Protein AF-A0AA41BKG9-F1 (afdb_monomer_lite)

Radius of gyration: 24.39 Å; chains: 1; bounding box: 61×60×62 Å

Secondary structure (DSSP, 8-state):
--SS--PPP---HHHH-EEEEEEE--HHHHHHHHHHHHHHHHHHHHHHHT--EEEEEEETTTEEEEEESSHHHHHHHHHHHTTT-TTEEEEEETTTEEEEEE-HHHHHHHHHHHHHHHHHHHHHHHHHTT-SS-EEEEETTTEEEEEEET-S-HHHHHHHHH-----EEEEE-TTS-HHHHHTT---TTEEEEE-TTS-EEEEEEEEEEEGGG-SEEEEEE-TTS-EEEEEE-

Foldseek 3Di:
DPPDPDDPDPDDCVRQPWDKDKDFFPLVVLLVVVLVVVVVVLVVQCVVVVQDWDDWDQDPQSKIKTAHPAQVSLVVSCVRVCVVCVQWDWDDDPGRMIMIHGDPVNSLVSQVVRLVLLLVQLVVLLVVQVQPDWDWADDPRGMIMIIGGPRPDVPVSCCSSVDDDKFFDFDWDPVDDQVCQVVQNDPPQWGWDADPVRGTTITGPDTPDIPSPWPDKDWDADPVRHIDIDTHD

pLDDT: mean 85.39, std 9.45, range [48.41, 95.12]

Structure (mmCIF, N/CA/C/O backbone):
data_AF-A0AA41BKG9-F1
#
_entry.id   AF-A0AA41BKG9-F1
#
loop_
_atom_site.group_PDB
_atom_site.id
_atom_site.type_symbol
_atom_site.label_atom_id
_atom_site.label_alt_id
_atom_site.label_comp_id
_atom_site.label_asym_id
_atom_site.label_entity_id
_atom_site.label_seq_id
_atom_site.pdbx_PDB_ins_code
_atom_site.Cartn_x
_atom_site.Cartn_y
_atom_site.Cartn_z
_atom_site.occupancy
_atom_site.B_iso_or_equiv
_atom_site.auth_seq_id
_atom_site.auth_comp_id
_atom_site.auth_asym_id
_atom_site.auth_atom_id
_atom_site.pdbx_PDB_model_num
ATOM 1 N N . LEU A 1 1 ? 33.243 22.138 -35.891 1.00 51.84 1 LEU A N 1
ATOM 2 C CA . LEU A 1 1 ? 32.004 22.109 -35.075 1.00 51.84 1 LEU A CA 1
ATOM 3 C C . LEU A 1 1 ? 32.257 21.949 -33.561 1.00 51.84 1 LEU A C 1
ATOM 5 O O . LEU A 1 1 ? 31.298 21.788 -32.831 1.00 51.84 1 LEU A O 1
ATOM 9 N N . ALA A 1 2 ? 33.497 22.089 -33.066 1.00 48.41 2 ALA A N 1
ATOM 10 C CA . ALA A 1 2 ? 33.846 22.040 -31.633 1.00 48.41 2 ALA A CA 1
ATOM 11 C C . ALA A 1 2 ? 34.206 23.430 -31.049 1.00 48.41 2 ALA A C 1
ATOM 13 O O . ALA A 1 2 ? 35.030 23.537 -30.150 1.00 48.41 2 ALA A O 1
ATOM 14 N N . ALA A 1 3 ? 33.650 24.508 -31.618 1.00 55.97 3 ALA A N 1
ATOM 15 C CA . ALA A 1 3 ? 33.994 25.898 -31.273 1.00 55.97 3 ALA A CA 1
ATOM 16 C C . ALA A 1 3 ? 32.851 26.669 -30.587 1.00 55.97 3 ALA A C 1
ATOM 18 O O . ALA A 1 3 ? 32.987 27.850 -30.290 1.00 55.97 3 ALA A O 1
ATOM 19 N N . ILE A 1 4 ? 31.722 26.010 -30.333 1.00 57.69 4 ILE A N 1
ATOM 20 C CA . ILE A 1 4 ? 30.586 26.569 -29.602 1.00 57.69 4 ILE A CA 1
ATOM 21 C C . ILE A 1 4 ? 30.272 25.528 -28.537 1.00 57.69 4 ILE A C 1
ATOM 23 O O . ILE A 1 4 ? 30.134 24.360 -28.887 1.00 57.69 4 ILE A O 1
ATOM 27 N N . HIS A 1 5 ? 30.220 25.927 -27.267 1.00 53.56 5 HIS A N 1
ATOM 28 C CA . HIS A 1 5 ? 29.821 25.115 -26.105 1.00 53.56 5 HIS A CA 1
ATOM 29 C C . HIS A 1 5 ? 28.352 24.632 -26.211 1.00 53.56 5 HIS A C 1
ATOM 31 O O . HIS A 1 5 ? 27.542 24.834 -25.316 1.00 53.56 5 HIS A O 1
ATOM 37 N N . ALA A 1 6 ? 27.965 24.057 -27.345 1.00 61.22 6 ALA A N 1
ATOM 38 C CA . ALA A 1 6 ? 26.660 23.474 -27.554 1.00 61.22 6 ALA A CA 1
ATOM 39 C C . ALA A 1 6 ? 26.700 22.054 -26.992 1.00 61.22 6 ALA A C 1
ATOM 41 O O . ALA A 1 6 ? 27.341 21.172 -27.571 1.00 61.22 6 ALA A O 1
ATOM 42 N N . ASP A 1 7 ? 26.036 21.853 -25.856 1.00 63.66 7 ASP A N 1
ATOM 43 C CA . ASP A 1 7 ? 25.755 20.515 -25.351 1.00 63.66 7 ASP A CA 1
ATOM 44 C C . ASP A 1 7 ? 25.056 19.687 -26.446 1.00 63.66 7 ASP A C 1
ATOM 46 O O . ASP A 1 7 ? 24.229 20.229 -27.194 1.00 63.66 7 ASP A O 1
ATOM 50 N N . PRO A 1 8 ? 25.373 18.384 -26.581 1.00 61.53 8 PRO A N 1
ATOM 51 C CA . PRO A 1 8 ? 24.721 17.519 -27.554 1.00 61.53 8 PRO A CA 1
ATOM 52 C C . PRO A 1 8 ? 23.201 17.600 -27.387 1.00 61.53 8 PRO A C 1
ATOM 54 O O . PRO A 1 8 ? 22.678 17.359 -26.298 1.00 61.53 8 PRO A O 1
ATOM 57 N N . MET A 1 9 ? 22.484 17.959 -28.457 1.00 61.81 9 MET A N 1
ATOM 58 C CA . MET A 1 9 ? 21.023 18.040 -28.415 1.00 61.81 9 MET A CA 1
ATOM 59 C C . MET A 1 9 ? 20.444 16.694 -27.974 1.00 61.81 9 MET A C 1
ATOM 61 O O . MET A 1 9 ? 20.743 15.658 -28.572 1.00 61.81 9 MET A O 1
ATOM 65 N N . LYS A 1 10 ? 19.589 16.721 -26.945 1.00 55.72 10 LYS A N 1
ATOM 66 C CA . LYS A 1 10 ? 18.820 15.554 -26.508 1.00 55.72 10 LYS A CA 1
ATOM 67 C C . LYS A 1 10 ? 17.853 15.168 -27.624 1.00 55.72 10 LYS A C 1
ATOM 69 O O . LYS A 1 10 ? 16.824 15.810 -27.820 1.00 55.72 10 LYS A O 1
ATOM 74 N N . LEU A 1 11 ? 18.221 14.153 -28.397 1.00 55.28 11 LEU A N 1
ATOM 75 C CA . LEU A 1 11 ? 17.382 13.596 -29.451 1.00 55.28 11 LEU A CA 1
ATOM 76 C C . LEU A 1 11 ? 16.218 12.858 -28.780 1.00 55.28 11 LEU A C 1
ATOM 78 O O . LEU A 1 11 ? 16.424 11.818 -28.157 1.00 55.28 11 LEU A O 1
ATOM 82 N N . GLY A 1 12 ? 15.014 13.425 -28.876 1.00 57.09 12 GLY A N 1
ATOM 83 C CA . GLY A 1 12 ? 13.788 12.792 -28.394 1.00 57.09 12 GLY A CA 1
ATOM 84 C C . GLY A 1 12 ? 13.455 11.494 -29.142 1.00 57.09 12 GLY A C 1
ATOM 85 O O . GLY A 1 12 ? 14.080 11.157 -30.152 1.00 57.09 12 GLY A O 1
ATOM 86 N N . LEU A 1 13 ? 12.436 10.787 -28.645 1.00 62.66 13 LEU A N 1
ATOM 87 C CA . LEU A 1 13 ? 11.925 9.508 -29.162 1.00 62.66 13 LEU A CA 1
ATOM 88 C C . LEU A 1 13 ? 11.797 9.464 -30.699 1.00 62.66 13 LEU A C 1
ATOM 90 O O . LEU A 1 13 ? 12.155 8.467 -31.325 1.00 62.66 13 LEU A O 1
ATOM 94 N N . ASP A 1 14 ? 11.358 10.572 -31.296 1.00 56.19 14 ASP A N 1
ATOM 95 C CA . ASP A 1 14 ? 11.033 10.702 -32.722 1.00 56.19 14 ASP A CA 1
ATOM 96 C C . ASP A 1 14 ? 12.245 10.576 -33.667 1.00 56.19 14 ASP A C 1
ATOM 98 O O . ASP A 1 14 ? 12.087 10.273 -34.846 1.00 56.19 14 ASP A O 1
ATOM 102 N N . LEU A 1 15 ? 13.471 10.777 -33.165 1.00 59.59 15 LEU A N 1
ATOM 103 C CA . LEU A 1 15 ? 14.691 10.756 -33.990 1.00 59.59 15 LEU A CA 1
ATOM 104 C C . LEU A 1 15 ? 15.558 9.501 -33.789 1.00 59.59 15 LEU A C 1
ATOM 106 O O . LEU A 1 15 ? 16.433 9.234 -34.611 1.00 59.59 15 LEU A O 1
ATOM 110 N N . ARG A 1 16 ? 15.332 8.724 -32.719 1.00 59.25 16 ARG A N 1
ATOM 111 C CA . ARG A 1 16 ? 16.065 7.475 -32.406 1.00 59.25 16 ARG A CA 1
ATOM 112 C C . ARG A 1 16 ? 15.211 6.207 -32.521 1.00 59.25 16 ARG A C 1
ATOM 114 O O . ARG A 1 16 ? 15.774 5.115 -32.554 1.00 59.25 16 ARG A O 1
ATOM 121 N N . GLY A 1 17 ? 13.884 6.343 -32.595 1.00 69.50 17 GLY A N 1
ATOM 122 C CA . GLY A 1 17 ? 12.956 5.224 -32.446 1.00 69.50 17 GLY A CA 1
ATOM 123 C C . GLY A 1 17 ? 12.895 4.727 -30.995 1.00 69.50 17 GLY A C 1
ATOM 124 O O . GLY A 1 17 ? 13.839 4.880 -30.215 1.00 69.50 17 GLY A O 1
ATOM 125 N N . GLY A 1 18 ? 11.767 4.144 -30.599 1.00 77.31 18 GLY A N 1
ATOM 126 C CA . GLY A 1 18 ? 11.579 3.596 -29.256 1.00 77.31 18 GLY A CA 1
ATOM 127 C C . GLY A 1 18 ? 10.122 3.265 -28.967 1.00 77.31 18 GLY A C 1
ATOM 128 O O . GLY A 1 18 ? 9.298 3.193 -29.879 1.00 77.31 18 GLY A O 1
ATOM 129 N N . VAL A 1 19 ? 9.804 3.082 -27.688 1.00 87.50 19 VAL A N 1
ATOM 130 C CA . VAL A 1 19 ? 8.438 2.799 -27.228 1.00 87.50 19 VAL A CA 1
ATOM 131 C C . VAL A 1 19 ? 7.980 3.786 -26.174 1.00 87.50 19 VAL A C 1
ATOM 133 O O . VAL A 1 19 ? 8.770 4.277 -25.367 1.00 87.50 19 VAL A O 1
ATOM 136 N N . HIS A 1 20 ? 6.675 4.020 -26.183 1.00 89.12 20 HIS A N 1
ATOM 137 C CA . HIS A 1 20 ? 5.966 4.853 -25.231 1.00 89.12 20 HIS A CA 1
ATOM 138 C C . HIS A 1 20 ? 4.915 3.989 -24.529 1.00 89.12 20 HIS A C 1
ATOM 140 O O . HIS A 1 20 ? 4.027 3.429 -25.176 1.00 89.12 20 HIS A O 1
ATOM 146 N N . PHE A 1 21 ? 5.030 3.861 -23.211 1.00 90.06 21 PHE A N 1
ATOM 147 C CA . PHE A 1 21 ? 4.067 3.163 -22.371 1.00 90.06 21 PHE A CA 1
ATOM 148 C C . PHE A 1 21 ? 3.312 4.167 -21.510 1.00 90.06 21 PHE A C 1
ATOM 150 O O . PHE A 1 21 ? 3.915 4.993 -20.825 1.00 90.06 21 PHE A O 1
ATOM 157 N N . LEU A 1 22 ? 1.989 4.036 -21.500 1.00 92.31 22 LEU A N 1
ATOM 158 C CA . LEU A 1 22 ? 1.125 4.698 -20.537 1.00 92.31 22 LEU A CA 1
ATOM 159 C C . LEU A 1 22 ? 0.654 3.655 -19.527 1.00 92.31 22 LEU A C 1
ATOM 161 O O . LEU A 1 22 ? 0.015 2.672 -19.903 1.00 92.31 22 LEU A O 1
ATOM 165 N N . MET A 1 23 ? 0.993 3.860 -18.260 1.00 90.81 23 MET A N 1
ATOM 166 C CA . MET A 1 23 ? 0.663 2.955 -17.164 1.00 90.81 23 MET A CA 1
ATOM 167 C C . MET A 1 23 ? -0.264 3.643 -16.172 1.00 90.81 23 MET A C 1
ATOM 169 O O . MET A 1 23 ? -0.078 4.817 -15.869 1.00 90.81 23 MET A O 1
ATOM 173 N N . GLU A 1 24 ? -1.243 2.912 -15.652 1.00 90.88 24 GLU A N 1
ATOM 174 C CA . GLU A 1 24 ? -2.159 3.387 -14.614 1.00 90.88 24 GLU A CA 1
ATOM 175 C C . GLU A 1 24 ? -1.804 2.723 -13.285 1.00 90.88 24 GLU A C 1
ATOM 177 O O . GLU A 1 24 ? -1.519 1.523 -13.235 1.00 90.88 24 GLU A O 1
ATOM 182 N N . VAL A 1 25 ? -1.764 3.514 -12.218 1.00 89.19 25 VAL A N 1
ATOM 183 C CA . VAL A 1 25 ? -1.487 3.020 -10.872 1.00 89.19 25 VAL A CA 1
ATOM 184 C C . VAL A 1 25 ? -2.775 2.466 -10.272 1.00 89.19 25 VAL A C 1
ATOM 186 O O . VAL A 1 25 ? -3.803 3.137 -10.265 1.00 89.19 25 VAL A O 1
ATOM 189 N N . ASP A 1 26 ? -2.713 1.254 -9.719 1.00 87.94 26 ASP A N 1
ATOM 190 C CA . ASP A 1 26 ? -3.836 0.648 -8.999 1.00 87.94 26 ASP A CA 1
ATOM 191 C C . ASP A 1 26 ? -4.033 1.328 -7.631 1.00 87.94 26 ASP A C 1
ATOM 193 O O . ASP A 1 26 ? -3.477 0.927 -6.598 1.00 87.94 26 ASP A O 1
ATOM 197 N N . MET A 1 27 ? -4.819 2.407 -7.645 1.00 87.12 27 MET A N 1
ATOM 198 C CA . MET A 1 27 ? -5.120 3.206 -6.457 1.00 87.12 27 MET A CA 1
ATOM 199 C C . MET A 1 27 ? -6.003 2.448 -5.466 1.00 87.12 27 MET A C 1
ATOM 201 O O . MET A 1 27 ? -5.893 2.671 -4.260 1.00 87.12 27 MET A O 1
ATOM 205 N N . ASP A 1 28 ? -6.849 1.537 -5.945 1.00 86.94 28 ASP A N 1
ATOM 206 C CA . ASP A 1 28 ? -7.754 0.770 -5.094 1.00 86.94 28 ASP A CA 1
ATOM 207 C C . ASP A 1 28 ? -6.986 -0.218 -4.226 1.00 86.94 28 ASP A C 1
ATOM 209 O O . ASP A 1 28 ? -7.217 -0.291 -3.015 1.00 86.94 28 ASP A O 1
ATOM 213 N N . THR A 1 29 ? -6.004 -0.912 -4.801 1.00 85.19 29 THR A N 1
ATOM 214 C CA . THR A 1 29 ? -5.111 -1.783 -4.034 1.00 85.19 29 THR A CA 1
ATOM 215 C C . THR A 1 29 ? -4.270 -0.978 -3.041 1.00 85.19 29 THR A C 1
ATOM 217 O O . THR A 1 29 ? -4.137 -1.379 -1.879 1.00 85.19 29 THR A O 1
ATOM 220 N N . ALA A 1 30 ? -3.724 0.174 -3.450 1.00 84.38 30 ALA A N 1
ATOM 221 C CA . ALA A 1 30 ? -2.907 1.018 -2.574 1.00 84.38 30 ALA A CA 1
ATOM 222 C C . ALA A 1 30 ? -3.704 1.549 -1.366 1.00 84.38 30 ALA A C 1
ATOM 224 O O . ALA A 1 30 ? -3.277 1.411 -0.217 1.00 84.38 30 ALA A O 1
ATOM 225 N N . LEU A 1 31 ? -4.894 2.100 -1.608 1.00 88.62 31 LEU A N 1
ATOM 226 C CA . LEU A 1 31 ? -5.765 2.633 -0.560 1.00 88.62 31 LEU A CA 1
ATOM 227 C C . LEU A 1 31 ? -6.407 1.516 0.277 1.00 88.62 31 LEU A C 1
ATOM 229 O O . LEU A 1 31 ? -6.593 1.677 1.483 1.00 88.62 31 LEU A O 1
ATOM 233 N N . GLY A 1 32 ? -6.674 0.352 -0.320 1.00 88.69 32 GLY A N 1
ATOM 234 C CA . GLY A 1 32 ? -7.163 -0.835 0.381 1.00 88.69 32 GLY A CA 1
ATOM 235 C C . GLY A 1 32 ? -6.158 -1.409 1.386 1.00 88.69 32 GLY A C 1
ATOM 236 O O . GLY A 1 32 ? -6.568 -1.889 2.448 1.00 88.69 32 GLY A O 1
ATOM 237 N N . LYS A 1 33 ? -4.849 -1.323 1.101 1.00 85.19 33 LYS A N 1
ATOM 238 C CA . LYS A 1 33 ? -3.787 -1.671 2.064 1.00 85.19 33 LYS A CA 1
ATOM 239 C C . LYS A 1 33 ? -3.772 -0.717 3.258 1.00 85.19 33 LYS A C 1
ATOM 241 O O . LYS A 1 33 ? -3.724 -1.181 4.394 1.00 85.19 33 LYS A O 1
ATOM 246 N N . LEU A 1 34 ? -3.875 0.591 3.017 1.00 86.88 34 LEU A N 1
ATOM 247 C CA . LEU A 1 34 ? -3.980 1.584 4.095 1.00 86.88 34 LEU A CA 1
ATOM 248 C C . LEU A 1 34 ? -5.230 1.362 4.950 1.00 86.88 34 LEU A C 1
ATOM 250 O O . LEU A 1 34 ? -5.177 1.451 6.173 1.00 86.88 34 LEU A O 1
ATOM 254 N N . GLN A 1 35 ? -6.347 1.006 4.318 1.00 90.62 35 GLN A N 1
ATOM 255 C CA . GLN A 1 35 ? -7.575 0.661 5.024 1.00 90.62 35 GLN A CA 1
ATOM 256 C C . GLN A 1 35 ? -7.379 -0.546 5.961 1.00 90.62 35 GLN A C 1
ATOM 258 O O . GLN A 1 35 ? -7.894 -0.527 7.075 1.00 90.62 35 GLN A O 1
ATOM 263 N N . GLU A 1 36 ? -6.620 -1.571 5.555 1.00 88.44 36 GLU A N 1
ATOM 264 C CA . GLU A 1 36 ? -6.279 -2.714 6.421 1.00 88.44 36 GLU A CA 1
ATOM 265 C C . GLU A 1 36 ? -5.363 -2.306 7.584 1.00 88.44 36 GLU A C 1
ATOM 267 O O . GLU A 1 36 ? -5.630 -2.651 8.732 1.00 88.44 36 GLU A O 1
ATOM 272 N N . GLN A 1 37 ? -4.332 -1.502 7.314 1.00 87.19 37 GLN A N 1
ATOM 273 C CA . GLN A 1 37 ? -3.439 -0.985 8.358 1.00 87.19 37 GLN A CA 1
ATOM 274 C C . GLN A 1 37 ? -4.205 -0.173 9.412 1.00 87.19 37 GLN A C 1
ATOM 276 O O . GLN A 1 37 ? -3.988 -0.341 10.613 1.00 87.19 37 GLN A O 1
ATOM 281 N N . ASN A 1 38 ? -5.162 0.648 8.975 1.00 90.50 38 ASN A N 1
ATOM 282 C CA . ASN A 1 38 ? -6.029 1.406 9.873 1.00 90.50 38 ASN A CA 1
ATOM 283 C C . ASN A 1 38 ? -6.939 0.485 10.699 1.00 90.50 38 ASN A C 1
ATOM 285 O O . ASN A 1 38 ? -7.151 0.747 11.880 1.00 90.50 38 ASN A O 1
ATOM 289 N N . ILE A 1 39 ? -7.446 -0.617 10.131 1.00 90.69 39 ILE A N 1
ATOM 290 C CA . ILE A 1 39 ? -8.196 -1.626 10.901 1.00 90.69 39 ILE A CA 1
ATOM 291 C C . ILE A 1 39 ? -7.335 -2.180 12.034 1.00 90.69 39 ILE A C 1
ATOM 293 O O . ILE A 1 39 ? -7.797 -2.244 13.175 1.00 90.69 39 ILE A O 1
ATOM 297 N N . ASP A 1 40 ? -6.102 -2.576 11.734 1.00 89.69 40 ASP A N 1
ATOM 298 C CA . ASP A 1 40 ? -5.208 -3.180 12.720 1.00 89.69 40 ASP A CA 1
ATOM 299 C C . ASP A 1 40 ? -4.790 -2.185 13.809 1.00 89.69 40 ASP A C 1
ATOM 301 O O . ASP A 1 40 ? -4.768 -2.539 14.994 1.00 89.69 40 ASP A O 1
ATOM 305 N N . SER A 1 41 ? -4.541 -0.927 13.436 1.00 90.06 41 SER A N 1
ATOM 306 C CA . SER A 1 41 ? -4.248 0.146 14.388 1.00 90.06 41 SER A CA 1
ATOM 307 C C . SER A 1 41 ? -5.445 0.438 15.298 1.00 90.06 41 SER A C 1
ATOM 309 O O . SER A 1 41 ? -5.312 0.366 16.518 1.00 90.06 41 SER A O 1
ATOM 311 N N . LEU A 1 42 ? -6.644 0.637 14.739 1.00 91.69 42 LEU A N 1
ATOM 312 C CA . LEU A 1 42 ? -7.856 0.885 15.528 1.00 91.69 42 LEU A CA 1
ATOM 313 C C . LEU A 1 42 ? -8.189 -0.289 16.460 1.00 91.69 42 LEU A C 1
ATOM 315 O O . LEU A 1 42 ? -8.587 -0.081 17.605 1.00 91.69 42 LEU A O 1
ATOM 319 N N . ARG A 1 43 ? -8.017 -1.537 16.002 1.00 90.94 43 ARG A N 1
ATOM 320 C CA . ARG A 1 43 ? -8.210 -2.730 16.846 1.00 90.94 43 ARG A CA 1
ATOM 321 C C . ARG A 1 43 ? -7.230 -2.767 18.013 1.00 90.94 43 ARG A C 1
ATOM 323 O O . ARG A 1 43 ? -7.631 -3.147 19.115 1.00 90.94 43 ARG A O 1
ATOM 330 N N . SER A 1 44 ? -5.972 -2.416 17.762 1.00 90.81 44 SER A N 1
ATOM 331 C CA . SER A 1 44 ? -4.921 -2.385 18.781 1.00 90.81 44 SER A CA 1
ATOM 332 C C . SER A 1 44 ? -5.230 -1.333 19.845 1.00 90.81 44 SER A C 1
ATOM 334 O O . SER A 1 44 ? -5.275 -1.668 21.026 1.00 90.81 44 SER A O 1
ATOM 336 N N . ASP A 1 45 ? -5.588 -0.122 19.423 1.00 92.81 45 ASP A N 1
ATOM 337 C CA . ASP A 1 45 ? -5.951 0.996 20.298 1.00 92.81 45 ASP A CA 1
ATOM 338 C C . ASP A 1 45 ? -7.185 0.694 21.164 1.00 92.81 45 ASP A C 1
ATOM 340 O O . ASP A 1 45 ? -7.196 0.933 22.375 1.00 92.81 45 ASP A O 1
ATOM 344 N N . LEU A 1 46 ? -8.235 0.120 20.564 1.00 92.62 46 LEU A N 1
ATOM 345 C CA . LEU A 1 46 ? -9.437 -0.288 21.300 1.00 92.62 46 LEU A CA 1
ATOM 346 C C . LEU A 1 46 ? -9.123 -1.369 22.338 1.00 92.62 46 LEU A C 1
ATOM 348 O O . LEU A 1 46 ? -9.660 -1.336 23.447 1.00 92.62 46 LEU A O 1
ATOM 352 N N . ARG A 1 47 ? -8.239 -2.315 22.000 1.00 92.69 47 ARG A N 1
ATOM 353 C CA . ARG A 1 47 ? -7.811 -3.379 22.915 1.00 92.69 47 ARG A CA 1
ATOM 354 C C . ARG A 1 47 ? -6.950 -2.837 24.054 1.00 92.69 47 ARG A C 1
ATOM 356 O O . ARG A 1 47 ? -7.143 -3.269 25.185 1.00 92.69 47 ARG A O 1
ATOM 363 N N . GLU A 1 48 ? -6.047 -1.902 23.772 1.00 92.69 48 GLU A N 1
ATOM 364 C CA . GLU A 1 48 ? -5.204 -1.244 24.775 1.00 92.69 48 GLU A CA 1
ATOM 365 C C . GLU A 1 48 ? -6.049 -0.466 25.788 1.00 92.69 48 GLU A C 1
ATOM 367 O O . GLU A 1 48 ? -5.841 -0.574 26.996 1.00 92.69 48 GLU A O 1
ATOM 372 N N . LYS A 1 49 ? -7.063 0.263 25.310 1.00 93.00 49 LYS A N 1
ATOM 373 C CA . LYS A 1 49 ? -7.998 0.989 26.177 1.00 93.00 49 LYS A CA 1
ATOM 374 C C . LYS A 1 49 ? -9.004 0.076 26.891 1.00 93.00 49 LYS A C 1
ATOM 376 O O . LYS A 1 49 ? -9.606 0.497 27.876 1.00 93.00 49 LYS A O 1
ATOM 381 N N . GLY A 1 50 ? -9.181 -1.158 26.418 1.00 93.00 50 GLY A N 1
ATOM 382 C CA . GLY A 1 50 ? -10.133 -2.125 26.968 1.00 93.00 50 GLY A CA 1
ATOM 383 C C . GLY A 1 50 ? -11.582 -1.896 26.528 1.00 93.00 50 GLY A C 1
ATOM 384 O O . GLY A 1 50 ? -12.502 -2.320 27.225 1.00 93.00 50 GLY A O 1
ATOM 385 N N . ILE A 1 51 ? -11.806 -1.235 25.388 1.00 93.38 51 ILE A N 1
ATOM 386 C CA . ILE A 1 51 ? -13.151 -0.951 24.873 1.00 93.38 51 ILE A CA 1
ATOM 387 C C . ILE A 1 51 ? -13.653 -2.157 24.063 1.00 93.38 51 ILE A C 1
ATOM 389 O O . ILE A 1 51 ? -13.054 -2.507 23.040 1.00 93.38 51 ILE A O 1
ATOM 393 N N . PRO A 1 52 ? -14.763 -2.801 24.466 1.00 92.06 52 PRO A N 1
ATOM 394 C CA . PRO A 1 52 ? -15.272 -3.977 23.775 1.00 92.06 52 PRO A CA 1
ATOM 395 C C . PRO A 1 52 ? -15.940 -3.604 22.445 1.00 92.06 52 PRO A C 1
ATOM 397 O O . PRO A 1 52 ? -16.899 -2.832 22.409 1.00 92.06 52 PRO A O 1
ATOM 400 N N . TYR A 1 53 ? -15.494 -4.223 21.351 1.00 92.69 53 TYR A N 1
ATOM 401 C CA . TYR A 1 53 ? -16.125 -4.133 20.030 1.00 92.69 53 TYR A CA 1
ATOM 402 C C . TYR A 1 53 ? -16.561 -5.519 19.538 1.00 92.69 53 TYR A C 1
ATOM 404 O O . TYR A 1 53 ? -16.019 -6.545 19.942 1.00 92.69 53 TYR A O 1
ATOM 412 N N . THR A 1 54 ? -17.567 -5.554 18.664 1.00 92.31 54 THR A N 1
ATOM 413 C CA . THR A 1 54 ? -18.129 -6.795 18.105 1.00 92.31 54 THR A CA 1
ATOM 414 C C . THR A 1 54 ? -17.489 -7.133 16.768 1.00 92.31 54 THR A C 1
ATOM 416 O O . THR A 1 54 ? -17.109 -8.273 16.512 1.00 92.31 54 THR A O 1
ATOM 419 N N . THR A 1 55 ? -17.391 -6.158 15.864 1.00 90.12 55 THR A N 1
ATOM 420 C CA . THR A 1 55 ? -16.849 -6.386 14.521 1.00 90.12 55 THR A CA 1
ATOM 421 C C . THR A 1 55 ? -16.277 -5.097 13.955 1.00 90.12 55 THR A C 1
ATOM 423 O O . THR A 1 55 ? -16.823 -4.023 14.196 1.00 90.12 55 THR A O 1
ATOM 426 N N . VAL A 1 56 ? -15.205 -5.227 13.174 1.00 91.62 56 VAL A N 1
ATOM 427 C CA . VAL A 1 56 ? -14.649 -4.164 12.329 1.00 91.62 56 VAL A CA 1
ATOM 428 C C . VAL A 1 56 ? -14.748 -4.627 10.881 1.00 91.62 56 VAL A C 1
ATOM 430 O O . VAL A 1 56 ? -14.308 -5.739 10.578 1.00 91.62 56 VAL A O 1
ATOM 433 N N . ARG A 1 57 ? -15.352 -3.816 10.010 1.00 90.44 57 ARG A N 1
ATOM 434 C CA . ARG A 1 57 ? -15.544 -4.116 8.585 1.00 90.44 57 ARG A CA 1
ATOM 435 C C . ARG A 1 57 ? -15.082 -2.954 7.719 1.00 90.44 57 ARG A C 1
ATOM 437 O O . ARG A 1 57 ? -15.189 -1.797 8.119 1.00 90.44 57 ARG A O 1
ATOM 444 N N . LYS A 1 58 ? -14.630 -3.285 6.512 1.00 91.62 58 LYS A N 1
ATOM 445 C CA . LYS A 1 58 ? -14.431 -2.310 5.440 1.00 91.62 58 LYS A CA 1
ATOM 446 C C . LYS A 1 58 ? -15.786 -1.785 4.975 1.00 91.62 58 LYS A C 1
ATOM 448 O O . LYS A 1 58 ? -16.753 -2.540 4.887 1.00 91.62 58 LYS A O 1
ATOM 453 N N . GLU A 1 59 ? -15.833 -0.499 4.685 1.00 89.25 59 GLU A N 1
ATOM 454 C CA . GLU A 1 59 ? -16.959 0.193 4.076 1.00 89.25 59 GLU A CA 1
ATOM 455 C C . GLU A 1 59 ? -16.480 0.901 2.798 1.00 89.25 59 GLU A C 1
ATOM 457 O O . GLU A 1 59 ? -15.279 1.003 2.525 1.00 89.25 59 GLU A O 1
ATOM 462 N N . ASN A 1 60 ? -17.430 1.396 2.009 1.00 85.44 60 ASN A N 1
AT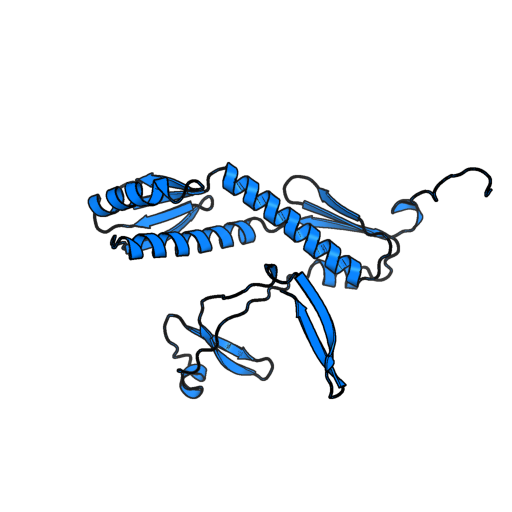OM 463 C CA . ASN A 1 60 ? -17.163 2.179 0.809 1.00 85.44 60 ASN A CA 1
ATOM 464 C C . ASN A 1 60 ? -16.389 3.467 1.129 1.00 85.44 60 ASN A C 1
ATOM 466 O O . ASN A 1 60 ? -16.408 3.965 2.258 1.00 85.44 60 ASN A O 1
ATOM 470 N N . ASN A 1 61 ? -15.760 4.038 0.097 1.00 82.38 61 ASN A N 1
ATOM 471 C CA . ASN A 1 61 ? -14.938 5.247 0.200 1.00 82.38 61 ASN A CA 1
ATOM 472 C C . ASN A 1 61 ? -13.762 5.091 1.180 1.00 82.38 61 ASN A C 1
ATOM 474 O O . ASN A 1 61 ? -13.453 6.003 1.944 1.00 82.38 61 ASN A O 1
ATOM 478 N N . TYR A 1 62 ? -13.156 3.899 1.198 1.00 84.88 62 TYR A N 1
ATOM 479 C CA . TYR A 1 62 ? -12.032 3.553 2.073 1.00 84.88 62 TYR A CA 1
ATOM 480 C C . TYR A 1 62 ? -12.330 3.791 3.568 1.00 84.88 62 TYR A C 1
ATOM 482 O O . TYR A 1 62 ? -11.432 4.056 4.369 1.00 84.88 62 TYR A O 1
ATOM 490 N N . GLY A 1 63 ? -13.614 3.711 3.936 1.00 89.19 63 GLY A N 1
ATOM 491 C CA . GLY A 1 63 ? -14.112 3.882 5.293 1.00 89.19 63 GLY A CA 1
ATOM 492 C C . GLY A 1 63 ? -14.144 2.576 6.075 1.00 89.19 63 GLY A C 1
ATOM 493 O O . GLY A 1 63 ? -14.033 1.482 5.528 1.00 89.19 63 GLY A O 1
ATOM 494 N N . LEU A 1 64 ? -14.306 2.679 7.382 1.00 92.88 64 LEU A N 1
ATOM 495 C CA . LEU A 1 64 ? -14.342 1.567 8.315 1.00 92.88 64 LEU A CA 1
ATOM 496 C C . LEU A 1 64 ? -15.600 1.682 9.162 1.00 92.88 64 LEU A C 1
ATOM 498 O O . LEU A 1 64 ? -15.904 2.753 9.687 1.00 92.88 64 LEU A O 1
ATOM 502 N N . SER A 1 65 ? -16.296 0.563 9.329 1.00 93.62 65 SER A N 1
ATOM 503 C CA . SER A 1 65 ? -17.433 0.451 10.236 1.00 93.62 65 SER A CA 1
ATOM 504 C C . SER A 1 65 ? -17.057 -0.436 11.416 1.00 93.62 65 SER A C 1
ATOM 506 O O . SER A 1 65 ? -16.670 -1.597 11.246 1.00 93.62 65 SER A O 1
ATOM 508 N N . ILE A 1 66 ? -17.167 0.115 12.624 1.00 94.44 66 ILE A N 1
ATOM 509 C CA . ILE A 1 66 ? -16.955 -0.599 13.882 1.00 94.44 66 ILE A CA 1
ATOM 510 C C . ILE A 1 66 ? -18.300 -0.725 14.591 1.00 94.44 66 ILE A C 1
ATOM 512 O O . ILE A 1 66 ? -18.983 0.265 14.842 1.00 94.44 66 ILE A O 1
ATOM 516 N N . THR A 1 67 ? -18.685 -1.954 14.927 1.00 94.94 67 THR A N 1
ATOM 517 C CA . THR A 1 67 ? -19.910 -2.243 15.682 1.00 94.94 67 THR A CA 1
ATOM 518 C C . THR A 1 67 ? -19.578 -2.515 17.143 1.00 94.94 67 THR A C 1
ATOM 520 O O . THR A 1 67 ? -18.749 -3.377 17.441 1.00 94.94 67 THR A O 1
ATOM 523 N N . PHE A 1 68 ? -20.267 -1.830 18.049 1.00 95.12 68 PHE A N 1
ATOM 524 C CA . PHE A 1 68 ? -20.135 -1.959 19.498 1.00 95.12 68 PHE A CA 1
ATOM 525 C C . PHE A 1 68 ? -21.346 -2.663 20.107 1.00 95.12 68 PHE A C 1
ATOM 527 O O . PHE A 1 68 ? -22.415 -2.750 19.499 1.00 95.12 68 PHE A O 1
ATOM 534 N N . ARG A 1 69 ? -21.172 -3.178 21.328 1.00 91.69 69 ARG A N 1
ATOM 535 C CA . ARG A 1 69 ? -22.251 -3.846 22.067 1.00 91.69 69 ARG A CA 1
ATOM 536 C C . ARG A 1 69 ? -23.313 -2.856 22.546 1.00 91.69 69 ARG A C 1
ATOM 538 O O . ARG A 1 69 ? -24.500 -3.164 22.492 1.00 91.69 69 ARG A O 1
ATOM 545 N N . ASP A 1 70 ? -22.884 -1.675 22.973 1.00 92.94 70 ASP A N 1
ATOM 546 C CA . ASP A 1 70 ? -23.733 -0.601 23.477 1.00 92.94 70 ASP A CA 1
ATOM 547 C C . ASP A 1 70 ? -23.233 0.774 23.002 1.00 92.94 70 ASP A C 1
ATOM 549 O O . ASP A 1 70 ? -22.120 0.916 22.484 1.00 92.94 70 ASP A O 1
ATOM 553 N N . SER A 1 71 ? -24.082 1.794 23.147 1.00 92.31 71 SER A N 1
ATOM 554 C CA . SER A 1 71 ? -23.764 3.165 22.743 1.00 92.31 71 SER A CA 1
ATOM 555 C C . SER A 1 71 ? -22.701 3.811 23.632 1.00 92.31 71 SER A C 1
ATOM 557 O O . SER A 1 71 ? -21.975 4.682 23.165 1.00 92.31 71 SER A O 1
ATOM 559 N N . LYS A 1 72 ? -22.564 3.369 24.888 1.00 92.50 72 LYS A N 1
ATOM 560 C CA . LYS A 1 72 ? -21.586 3.916 25.835 1.00 92.50 72 LYS A CA 1
ATOM 561 C C . LYS A 1 72 ? -20.158 3.567 25.409 1.00 92.50 72 LYS A C 1
ATOM 563 O O . LYS A 1 72 ? -19.311 4.453 25.362 1.00 92.50 72 LYS A O 1
ATOM 568 N N . ALA A 1 73 ? -19.911 2.313 25.034 1.00 93.56 73 ALA A N 1
ATOM 569 C CA . ALA A 1 73 ? -18.636 1.844 24.500 1.00 93.56 73 ALA A CA 1
ATOM 570 C C . ALA A 1 73 ? -18.292 2.534 23.172 1.00 93.56 73 ALA A C 1
ATOM 572 O O . ALA A 1 73 ? -17.140 2.901 22.949 1.00 93.56 73 ALA A O 1
ATOM 573 N N . ARG A 1 74 ? -19.294 2.763 22.310 1.00 94.31 74 ARG A N 1
ATOM 574 C CA . ARG A 1 74 ? -19.124 3.546 21.077 1.00 94.31 74 ARG A CA 1
ATOM 575 C C . ARG A 1 74 ? -18.672 4.975 21.389 1.00 94.31 74 ARG A C 1
ATOM 577 O O . ARG A 1 74 ? -17.716 5.448 20.785 1.00 94.31 74 ARG A O 1
ATOM 584 N N . ASP A 1 75 ? -19.343 5.661 22.309 1.00 93.31 75 ASP A N 1
ATOM 585 C CA . ASP A 1 75 ? -19.038 7.062 22.626 1.00 93.31 75 ASP A CA 1
ATOM 586 C C . ASP A 1 75 ? -17.664 7.206 23.296 1.00 93.31 75 ASP A C 1
ATOM 588 O O . ASP A 1 75 ? -16.906 8.121 22.971 1.00 93.31 75 ASP A O 1
ATOM 592 N N . GLU A 1 76 ? -17.293 6.249 24.153 1.00 93.94 76 GLU A N 1
ATOM 593 C CA . GLU A 1 76 ? -15.943 6.156 24.714 1.00 93.94 76 GLU A CA 1
ATOM 594 C C . GLU A 1 76 ? -14.886 5.923 23.621 1.00 93.94 76 GLU A C 1
ATOM 596 O O . GLU A 1 76 ? -13.840 6.577 23.626 1.00 93.94 76 GLU A O 1
ATOM 601 N N . ALA A 1 77 ? -15.170 5.055 22.642 1.00 93.75 77 ALA A N 1
ATOM 602 C CA . ALA A 1 77 ? -14.283 4.827 21.504 1.00 93.75 77 ALA A CA 1
ATOM 603 C C . ALA A 1 77 ? -14.092 6.096 20.668 1.00 93.75 77 ALA A C 1
ATOM 605 O O . ALA A 1 77 ? -12.960 6.429 20.327 1.00 93.75 77 ALA A O 1
ATOM 606 N N . ILE A 1 78 ? -15.166 6.838 20.376 1.00 93.88 78 ILE A N 1
ATOM 607 C CA . ILE A 1 78 ? -15.084 8.103 19.631 1.00 93.88 78 ILE A CA 1
ATOM 608 C C . ILE A 1 78 ? -14.182 9.092 20.376 1.00 93.88 78 ILE A C 1
ATOM 610 O O . ILE A 1 78 ? -13.251 9.639 19.781 1.00 93.88 78 ILE A O 1
ATOM 614 N N . ALA A 1 79 ? -14.408 9.290 21.676 1.00 93.56 79 ALA A N 1
ATOM 615 C CA . ALA A 1 79 ? -13.614 10.209 22.488 1.00 93.56 79 ALA A CA 1
ATOM 616 C C . ALA A 1 79 ? -12.132 9.803 22.574 1.00 93.56 79 ALA A C 1
ATOM 618 O O . ALA A 1 79 ? -11.255 10.666 22.618 1.00 93.56 79 ALA A O 1
ATOM 619 N N . TYR A 1 80 ? -11.841 8.500 22.584 1.00 93.44 80 TYR A N 1
ATOM 620 C CA . TYR A 1 80 ? -10.477 7.986 22.689 1.00 93.44 80 TYR A CA 1
ATOM 621 C C . TYR A 1 80 ? -9.706 8.009 21.360 1.00 93.44 80 TYR A C 1
ATOM 623 O O . TYR A 1 80 ? -8.517 8.347 21.352 1.00 93.44 80 TYR A O 1
ATOM 631 N N . LEU A 1 81 ? -10.374 7.656 20.256 1.00 93.25 81 LEU A N 1
ATOM 632 C CA . LEU A 1 81 ? -9.767 7.495 18.933 1.00 93.25 81 LEU A CA 1
ATOM 633 C C . LEU A 1 81 ? -9.626 8.824 18.182 1.00 93.25 81 LEU A C 1
ATOM 635 O O . LEU A 1 81 ? -8.604 9.043 17.537 1.00 93.25 81 LEU A O 1
ATOM 639 N N . THR A 1 82 ? -10.596 9.737 18.298 1.00 92.75 82 THR A N 1
ATOM 640 C CA . THR A 1 82 ? -10.591 11.018 17.556 1.00 92.75 82 THR A CA 1
ATOM 641 C C . THR A 1 82 ? -9.312 11.846 17.767 1.00 92.75 82 THR A C 1
ATOM 643 O O . THR A 1 82 ? -8.769 12.357 16.790 1.00 92.75 82 THR A O 1
ATOM 646 N N . PRO A 1 83 ? -8.757 11.974 18.990 1.00 93.12 83 PRO A N 1
ATOM 647 C CA . PRO A 1 83 ? -7.518 12.727 19.198 1.00 93.12 83 PRO A CA 1
ATOM 648 C C . PRO A 1 83 ? -6.257 12.026 18.668 1.00 93.12 83 PRO A C 1
ATOM 650 O O . PRO A 1 83 ? -5.252 12.698 18.434 1.00 93.12 83 PRO A O 1
ATOM 653 N N . ARG A 1 84 ? -6.293 10.692 18.532 1.00 91.88 84 ARG A N 1
ATOM 654 C CA . ARG A 1 84 ? -5.156 9.844 18.127 1.00 91.88 84 ARG A CA 1
ATOM 655 C C . ARG A 1 84 ? -5.050 9.697 16.613 1.00 91.88 84 ARG A C 1
ATOM 657 O O . ARG A 1 84 ? -3.946 9.687 16.085 1.00 91.88 84 ARG A O 1
ATOM 664 N N . HIS A 1 85 ? -6.192 9.659 15.934 1.00 91.19 85 HIS A N 1
ATOM 665 C CA . HIS A 1 85 ? -6.302 9.429 14.494 1.00 91.19 85 HIS A CA 1
ATOM 666 C C . HIS A 1 85 ? -6.750 10.701 13.783 1.00 91.19 85 HIS A C 1
ATOM 668 O O . HIS A 1 85 ? -7.904 10.836 13.386 1.00 91.19 85 HIS A O 1
ATOM 674 N N . ARG A 1 86 ? -5.844 11.678 13.659 1.00 89.88 86 ARG A N 1
ATOM 675 C CA . ARG A 1 86 ? -6.151 12.978 13.025 1.00 89.88 86 ARG A CA 1
ATOM 676 C C . ARG A 1 86 ? -6.387 12.885 11.521 1.00 89.88 86 ARG A C 1
ATOM 678 O O . ARG A 1 86 ? -6.963 13.789 10.925 1.00 89.88 86 ARG A O 1
ATOM 685 N N . ASP A 1 87 ? -5.906 11.816 10.916 1.00 90.88 87 ASP A N 1
ATOM 686 C CA . ASP A 1 87 ? -6.084 11.474 9.516 1.00 90.88 87 ASP A CA 1
ATOM 687 C C . ASP A 1 87 ? -7.429 10.786 9.236 1.00 90.88 87 ASP A C 1
ATOM 689 O O . ASP A 1 87 ? -7.786 10.620 8.065 1.00 90.88 87 ASP A O 1
ATOM 693 N N . LEU A 1 88 ? -8.200 10.460 10.283 1.00 92.62 88 LEU A N 1
ATOM 694 C CA . LEU A 1 88 ? -9.532 9.871 10.208 1.00 92.62 88 LEU A CA 1
ATOM 695 C C . LEU A 1 88 ? -10.612 10.837 10.714 1.00 92.62 88 LEU A C 1
ATOM 697 O O . LEU A 1 88 ? -10.523 11.430 11.786 1.00 92.62 88 LEU A O 1
ATOM 701 N N . VAL A 1 89 ? -11.708 10.924 9.968 1.00 92.69 89 VAL A N 1
ATOM 702 C CA . VAL A 1 89 ? -12.969 11.507 10.420 1.00 92.69 89 VAL A CA 1
ATOM 703 C C . VAL A 1 89 ? -13.789 10.402 11.070 1.00 92.69 89 VAL A C 1
ATOM 705 O O . VAL A 1 89 ? -14.321 9.519 10.391 1.00 92.69 89 VAL A O 1
ATOM 708 N N . ILE A 1 90 ? -13.881 10.451 12.396 1.00 93.38 90 ILE A N 1
ATOM 709 C CA . ILE A 1 90 ? -14.624 9.483 13.200 1.00 93.38 90 ILE A CA 1
ATOM 710 C C . ILE A 1 90 ? -15.980 10.076 13.578 1.00 93.38 90 ILE A C 1
ATOM 712 O O . ILE A 1 90 ? -16.074 11.172 14.124 1.00 93.38 90 ILE A O 1
ATOM 716 N N . SER A 1 91 ? -17.045 9.336 13.290 1.00 91.56 91 SER A N 1
ATOM 717 C CA . SER A 1 91 ? -18.426 9.743 13.542 1.00 91.56 91 SER A CA 1
ATOM 718 C C . SER A 1 91 ? -19.262 8.566 14.033 1.00 91.56 91 SER A C 1
ATOM 720 O O . SER A 1 91 ? -18.954 7.405 13.758 1.00 91.56 91 SER A O 1
ATOM 722 N N . SER A 1 92 ? -20.328 8.847 14.781 1.00 91.94 92 SER A N 1
ATOM 723 C CA . SER A 1 92 ? -21.323 7.822 15.095 1.00 91.94 92 SER A CA 1
ATOM 724 C C . SER A 1 92 ? -22.235 7.592 13.888 1.00 91.94 92 SER A C 1
ATOM 726 O O . SER A 1 92 ? -22.583 8.520 13.159 1.00 91.94 92 SER A O 1
ATOM 728 N N . GLN A 1 93 ? -22.618 6.338 13.678 1.00 87.56 93 GLN A N 1
ATOM 729 C CA . GLN A 1 93 ? -23.621 5.923 12.701 1.00 87.56 93 GLN A CA 1
ATOM 730 C C . GLN A 1 93 ? -24.855 5.401 13.455 1.00 87.56 93 GLN A C 1
ATOM 732 O O . GLN A 1 93 ? -24.837 5.256 14.681 1.00 87.56 93 GLN A O 1
ATOM 737 N N . SER A 1 94 ? -25.954 5.142 12.744 1.00 83.19 94 SER A N 1
ATOM 738 C CA . SER A 1 94 ? -27.200 4.641 13.336 1.00 83.19 94 SER A CA 1
ATOM 739 C C . SER A 1 94 ? -26.971 3.417 14.237 1.00 83.19 94 SER A C 1
ATOM 741 O O . SER A 1 94 ? -26.330 2.448 13.830 1.00 83.19 94 SER A O 1
ATOM 743 N N . GLY A 1 95 ? -27.532 3.444 15.450 1.00 84.25 95 GLY A N 1
ATOM 744 C CA . GLY A 1 95 ? -27.377 2.376 16.441 1.00 84.25 95 GLY A CA 1
ATOM 745 C C . GLY A 1 95 ? -26.032 2.425 17.174 1.00 84.25 95 GLY A C 1
ATOM 746 O O . GLY A 1 95 ? -25.535 3.497 17.517 1.00 84.25 95 GLY A O 1
ATOM 747 N N . ASN A 1 96 ? -25.432 1.258 17.421 1.00 91.25 96 ASN A N 1
ATOM 748 C CA . ASN A 1 96 ? -24.165 1.118 18.154 1.00 91.25 96 ASN A CA 1
ATOM 749 C C . ASN A 1 96 ? -22.956 1.059 17.206 1.00 91.25 96 ASN A C 1
ATOM 751 O O . ASN A 1 96 ? -22.007 0.314 17.447 1.00 91.25 96 ASN A O 1
ATOM 755 N N . GLN A 1 97 ? -23.009 1.791 16.093 1.00 93.19 97 GLN A N 1
ATOM 756 C CA . GLN A 1 97 ? -21.973 1.776 15.064 1.00 93.19 97 GLN A CA 1
ATOM 757 C C . GLN A 1 97 ? -21.179 3.079 15.042 1.00 93.19 97 GLN A C 1
ATOM 759 O O . GLN A 1 97 ? -21.702 4.162 15.303 1.00 93.19 97 GLN A O 1
ATOM 764 N N . LEU A 1 98 ? -19.902 2.952 14.719 1.00 93.31 98 LEU A N 1
ATOM 765 C CA . LEU A 1 98 ? -18.963 4.037 14.489 1.00 93.31 98 LEU A CA 1
ATOM 766 C C . LEU A 1 98 ? -18.451 3.908 13.065 1.00 93.31 98 LEU A C 1
ATOM 768 O O . LEU A 1 98 ? -18.079 2.816 12.633 1.00 93.31 98 LEU A O 1
ATOM 772 N N . ARG A 1 99 ? -18.397 5.037 12.373 1.00 94.31 99 ARG A N 1
ATOM 773 C CA . ARG A 1 99 ? -17.829 5.160 11.043 1.00 94.31 99 ARG A CA 1
ATOM 774 C C . ARG A 1 99 ? -16.552 5.986 11.109 1.00 94.31 99 ARG A C 1
ATOM 776 O O . ARG A 1 99 ? -16.579 7.115 11.594 1.00 94.31 99 ARG A O 1
ATOM 783 N N . ALA A 1 100 ? -15.453 5.427 10.620 1.00 93.88 100 ALA A N 1
ATOM 784 C CA . ALA A 1 100 ? -14.172 6.110 10.489 1.00 93.88 100 ALA A CA 1
ATOM 785 C C . ALA A 1 100 ? -13.798 6.182 9.007 1.00 93.88 100 ALA A C 1
ATOM 787 O O . ALA A 1 100 ? -13.676 5.151 8.354 1.00 93.88 100 ALA A O 1
ATOM 788 N N . VAL A 1 101 ? -13.643 7.382 8.458 1.00 93.56 101 VAL A N 1
ATOM 789 C CA . VAL A 1 101 ? -13.291 7.590 7.043 1.00 93.56 101 VAL A CA 1
ATOM 790 C C . VAL A 1 101 ? -11.995 8.380 6.971 1.00 93.56 101 VAL A C 1
ATOM 792 O O . VAL A 1 101 ? -11.811 9.302 7.757 1.00 93.56 101 VAL A O 1
ATOM 795 N N . MET A 1 102 ? -11.096 8.040 6.047 1.00 92.50 102 MET A N 1
ATOM 796 C CA . MET A 1 102 ? -9.892 8.845 5.828 1.00 92.50 102 MET A CA 1
ATOM 797 C C . MET A 1 102 ? -10.259 10.264 5.383 1.00 92.50 102 MET A C 1
ATOM 799 O O . MET A 1 102 ? -11.177 10.461 4.589 1.00 92.50 102 MET A O 1
ATOM 803 N N . THR A 1 103 ? -9.539 11.251 5.906 1.00 92.62 103 THR A N 1
ATOM 804 C CA . THR A 1 103 ? -9.658 12.645 5.464 1.00 92.62 103 THR A CA 1
ATOM 805 C C . THR A 1 103 ? -9.232 12.783 4.001 1.00 92.62 103 THR A C 1
ATOM 807 O O . THR A 1 103 ? -8.358 12.053 3.529 1.00 92.62 103 THR A O 1
ATOM 810 N N . ASP A 1 104 ? -9.784 13.767 3.288 1.00 91.38 104 ASP A N 1
ATOM 811 C CA . ASP A 1 104 ? -9.396 14.040 1.896 1.00 91.38 104 ASP A CA 1
ATOM 812 C C . ASP A 1 104 ? -7.898 14.352 1.767 1.00 91.38 104 ASP A C 1
ATOM 814 O O . ASP A 1 104 ? -7.251 13.934 0.807 1.00 91.38 104 ASP A O 1
ATOM 818 N N . ALA A 1 105 ? -7.325 15.022 2.773 1.00 91.81 105 ALA A N 1
ATOM 819 C CA . ALA A 1 105 ? -5.892 15.282 2.851 1.00 91.81 105 ALA A CA 1
ATOM 820 C C . ALA A 1 105 ? -5.084 13.976 2.895 1.00 91.81 105 ALA A C 1
ATOM 822 O O . ALA A 1 105 ? -4.150 13.807 2.110 1.00 91.81 105 ALA A O 1
ATOM 823 N N . ARG A 1 106 ? -5.482 13.024 3.752 1.00 90.81 106 ARG A N 1
ATOM 824 C CA . ARG A 1 106 ? -4.822 11.717 3.856 1.00 90.81 106 ARG A CA 1
ATOM 825 C C . ARG A 1 106 ? -4.978 10.895 2.581 1.00 90.81 106 ARG A C 1
ATOM 827 O O . ARG A 1 106 ? -4.017 10.274 2.136 1.00 90.81 106 ARG A O 1
ATOM 834 N N . LEU A 1 107 ? -6.163 10.912 1.969 1.00 90.50 107 LEU A N 1
ATOM 835 C CA . LEU A 1 107 ? -6.403 10.245 0.689 1.00 90.50 107 LEU A CA 1
ATOM 836 C C . LEU A 1 107 ? -5.524 10.836 -0.419 1.00 90.50 107 LEU A C 1
ATOM 838 O O . LEU A 1 107 ? -4.925 10.083 -1.180 1.00 90.50 107 LEU A O 1
ATOM 842 N N . SER A 1 108 ? -5.410 12.163 -0.506 1.00 91.12 108 SER A N 1
ATOM 843 C CA . SER A 1 108 ? -4.554 12.822 -1.498 1.00 91.12 108 SER A CA 1
ATOM 844 C C . SER A 1 108 ? -3.076 12.497 -1.290 1.00 91.12 108 SER A C 1
ATOM 846 O O . SER A 1 108 ? -2.377 12.194 -2.253 1.00 91.12 108 SER A O 1
ATOM 848 N N . GLU A 1 109 ? -2.599 12.526 -0.047 1.00 91.44 109 GLU A N 1
ATOM 849 C CA . GLU A 1 109 ? -1.223 12.162 0.299 1.00 91.44 109 GLU A CA 1
ATOM 850 C C . GLU A 1 109 ? -0.924 10.703 -0.063 1.00 91.44 109 GLU A C 1
ATOM 852 O O . GLU A 1 109 ? 0.089 10.409 -0.692 1.00 91.44 109 GLU A O 1
ATOM 857 N N . ALA A 1 110 ? -1.830 9.785 0.277 1.00 89.44 110 ALA A N 1
ATOM 858 C CA . ALA A 1 110 ? -1.701 8.377 -0.070 1.00 89.44 110 ALA A CA 1
ATOM 859 C C . ALA A 1 110 ? -1.643 8.155 -1.586 1.00 89.44 110 ALA A C 1
ATOM 861 O O . ALA A 1 110 ? -0.854 7.337 -2.061 1.00 89.44 110 ALA A O 1
ATOM 862 N N . ARG A 1 111 ? -2.452 8.899 -2.351 1.00 90.31 111 ARG A N 1
ATOM 863 C CA . ARG A 1 111 ? -2.425 8.846 -3.816 1.00 90.31 111 ARG A CA 1
ATOM 864 C C . ARG A 1 111 ? -1.090 9.334 -4.368 1.00 90.31 111 ARG A C 1
ATOM 866 O O . ARG A 1 111 ? -0.501 8.664 -5.211 1.00 90.31 111 ARG A O 1
ATOM 873 N N . GLU A 1 112 ? -0.600 10.465 -3.869 1.00 91.50 112 GLU A N 1
ATOM 874 C CA . GLU A 1 112 ? 0.693 11.013 -4.279 1.00 91.50 112 GLU A CA 1
ATOM 875 C C . GLU A 1 112 ? 1.828 10.033 -3.988 1.00 91.50 112 GLU A C 1
ATOM 877 O O . GLU A 1 112 ? 2.643 9.732 -4.859 1.00 91.50 112 GLU A O 1
ATOM 882 N N . TYR A 1 113 ? 1.829 9.474 -2.779 1.00 89.94 113 TYR A N 1
ATOM 883 C CA . TYR A 1 113 ? 2.806 8.486 -2.357 1.00 89.94 113 TYR A CA 1
ATOM 884 C C . TYR A 1 113 ? 2.781 7.245 -3.256 1.00 89.94 113 TYR A C 1
ATOM 886 O O . TYR A 1 113 ? 3.832 6.803 -3.719 1.00 89.94 113 TYR A O 1
ATOM 894 N N . ALA A 1 114 ? 1.595 6.714 -3.569 1.00 89.25 114 ALA A N 1
ATOM 895 C CA . ALA A 1 114 ? 1.451 5.554 -4.445 1.00 89.25 114 ALA A CA 1
ATOM 896 C C . ALA A 1 114 ? 2.004 5.821 -5.856 1.00 89.25 114 ALA A C 1
ATOM 898 O O . ALA A 1 114 ? 2.713 4.979 -6.411 1.00 89.25 114 ALA A O 1
ATOM 899 N N . VAL A 1 115 ? 1.730 6.995 -6.431 1.00 92.12 115 VAL A N 1
ATOM 900 C CA . VAL A 1 115 ? 2.261 7.377 -7.749 1.00 92.12 115 VAL A CA 1
ATOM 901 C C . VAL A 1 115 ? 3.778 7.532 -7.700 1.00 92.12 115 VAL A C 1
ATOM 903 O O . VAL A 1 115 ? 4.482 6.958 -8.531 1.00 92.12 115 VAL A O 1
ATOM 906 N N . GLN A 1 116 ? 4.300 8.252 -6.708 1.00 90.44 116 GLN A N 1
ATOM 907 C CA . GLN A 1 116 ? 5.735 8.483 -6.568 1.00 90.44 116 GLN A CA 1
ATOM 908 C C . GLN A 1 116 ? 6.510 7.176 -6.353 1.00 90.44 116 GLN A C 1
ATOM 910 O O . GLN A 1 116 ? 7.572 6.979 -6.950 1.00 90.44 116 GLN A O 1
ATOM 915 N N . GLN A 1 117 ? 5.962 6.262 -5.553 1.00 86.44 117 GLN A N 1
ATOM 916 C CA . GLN A 1 117 ? 6.540 4.942 -5.330 1.00 86.44 117 GLN A CA 1
ATOM 917 C C . GLN A 1 117 ? 6.592 4.133 -6.630 1.00 86.44 117 GLN A C 1
ATOM 919 O O . GLN A 1 117 ? 7.638 3.585 -6.977 1.00 86.44 117 GLN A O 1
ATOM 924 N N . ASN A 1 118 ? 5.506 4.114 -7.407 1.00 87.50 118 ASN A N 1
ATOM 925 C CA . ASN A 1 118 ? 5.488 3.418 -8.695 1.00 87.50 118 ASN A CA 1
ATOM 926 C C . ASN A 1 118 ? 6.449 4.041 -9.717 1.00 87.50 118 ASN A C 1
ATOM 928 O O . ASN A 1 118 ? 7.098 3.308 -10.458 1.00 87.50 118 ASN A O 1
ATOM 932 N N . ILE A 1 119 ? 6.619 5.367 -9.724 1.00 90.62 119 ILE A N 1
ATOM 933 C CA . ILE A 1 119 ? 7.639 6.035 -10.549 1.00 90.62 119 ILE A CA 1
ATOM 934 C C . ILE A 1 119 ? 9.038 5.529 -10.189 1.00 90.62 119 ILE A C 1
ATOM 936 O O . ILE A 1 119 ? 9.822 5.213 -11.084 1.00 90.62 119 ILE A O 1
ATOM 940 N N . ASN A 1 120 ? 9.355 5.426 -8.898 1.00 87.00 120 ASN A N 1
ATOM 941 C CA . ASN A 1 120 ? 10.657 4.937 -8.442 1.00 87.00 120 ASN A CA 1
ATOM 942 C C . ASN A 1 120 ? 10.876 3.468 -8.840 1.00 87.00 120 ASN A C 1
ATOM 944 O O . ASN A 1 120 ? 11.927 3.126 -9.382 1.00 87.00 120 ASN A O 1
ATOM 948 N N . ILE A 1 121 ? 9.860 2.619 -8.662 1.00 85.44 121 ILE A N 1
ATOM 949 C CA . ILE A 1 121 ? 9.896 1.210 -9.079 1.00 85.44 121 ILE A CA 1
ATOM 950 C C . ILE A 1 121 ? 10.129 1.095 -10.590 1.00 85.44 121 ILE A C 1
ATOM 952 O O . ILE A 1 121 ? 10.987 0.327 -11.030 1.00 85.44 121 ILE A O 1
ATOM 956 N N . LEU A 1 122 ? 9.397 1.870 -11.393 1.00 88.19 122 LEU A N 1
ATOM 957 C CA . LEU A 1 122 ? 9.541 1.862 -12.846 1.00 88.19 122 LEU A CA 1
ATOM 958 C C . LEU A 1 122 ? 10.924 2.355 -13.270 1.00 88.19 122 LEU A C 1
ATOM 960 O O . LEU A 1 122 ? 11.539 1.721 -14.118 1.00 88.19 122 LEU A O 1
ATOM 964 N N . ARG A 1 123 ? 11.477 3.399 -12.640 1.00 8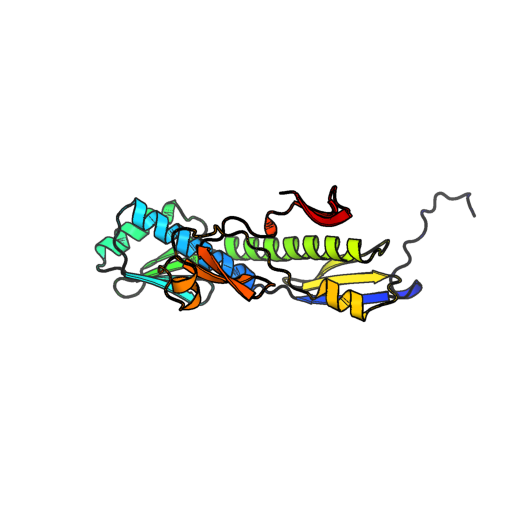7.81 123 ARG A N 1
ATOM 965 C CA . ARG A 1 123 ? 12.861 3.838 -12.902 1.00 87.81 123 ARG A CA 1
ATOM 966 C C . ARG A 1 123 ? 13.868 2.710 -12.689 1.00 87.81 123 ARG A C 1
ATOM 968 O O . ARG A 1 123 ? 14.690 2.464 -13.567 1.00 87.81 123 ARG A O 1
ATOM 975 N N . ASN A 1 124 ? 13.762 1.984 -11.578 1.00 84.19 124 ASN A N 1
ATOM 976 C CA . ASN A 1 124 ? 14.665 0.871 -11.280 1.00 84.19 124 ASN A CA 1
ATOM 977 C C . ASN A 1 124 ? 14.544 -0.259 -12.313 1.00 84.19 124 ASN A C 1
ATOM 979 O O . ASN A 1 124 ? 15.553 -0.763 -12.802 1.00 84.19 124 ASN A O 1
ATOM 983 N N . ARG A 1 125 ? 13.319 -0.608 -12.719 1.00 85.31 125 ARG A N 1
ATOM 984 C CA . ARG A 1 125 ? 13.072 -1.608 -13.773 1.00 85.31 125 ARG A CA 1
ATOM 985 C C . ARG A 1 125 ? 13.623 -1.187 -15.123 1.00 85.31 125 ARG A C 1
ATOM 987 O O . ARG A 1 125 ? 14.152 -2.012 -15.859 1.00 85.31 125 ARG A O 1
ATOM 994 N N . VAL A 1 126 ? 13.513 0.093 -15.458 1.00 87.31 126 VAL A N 1
ATOM 995 C CA . VAL A 1 126 ? 14.049 0.590 -16.719 1.00 87.31 126 VAL A CA 1
ATOM 996 C C . VAL A 1 126 ? 15.578 0.595 -16.718 1.00 87.31 126 VAL A C 1
ATOM 998 O O . VAL A 1 126 ? 16.180 0.225 -17.724 1.00 87.31 126 VAL A O 1
ATOM 1001 N N . ASN A 1 127 ? 16.216 0.905 -15.588 1.00 82.00 127 ASN A N 1
ATOM 1002 C CA . ASN A 1 127 ? 17.669 0.773 -15.456 1.00 82.00 127 ASN A CA 1
ATOM 1003 C C . ASN A 1 127 ? 18.130 -0.677 -15.705 1.00 82.00 127 ASN A C 1
ATOM 1005 O O . ASN A 1 127 ? 19.154 -0.895 -16.349 1.00 82.00 127 ASN A O 1
ATOM 1009 N N . GLN A 1 128 ? 17.340 -1.674 -15.284 1.00 78.69 128 GLN A N 1
ATOM 1010 C CA . GLN A 1 128 ? 17.619 -3.094 -15.552 1.00 78.69 128 GLN A CA 1
ATOM 1011 C C . GLN A 1 128 ? 17.506 -3.475 -17.036 1.00 78.69 128 GLN A C 1
ATOM 1013 O O . GLN A 1 128 ? 18.113 -4.457 -17.461 1.00 78.69 128 GLN A O 1
ATOM 1018 N N . LEU A 1 129 ? 16.762 -2.709 -17.841 1.00 84.06 129 LEU A N 1
ATOM 1019 C CA . LEU A 1 129 ? 16.681 -2.907 -19.292 1.00 84.06 129 LEU A CA 1
ATOM 1020 C C . LEU A 1 129 ? 17.929 -2.393 -20.032 1.00 84.06 129 LEU A C 1
ATOM 1022 O O . LEU A 1 129 ? 18.052 -2.631 -21.231 1.00 84.06 129 LEU A O 1
ATOM 1026 N N . GLY A 1 130 ? 18.847 -1.699 -19.346 1.00 80.31 130 GLY A N 1
ATOM 1027 C CA . GLY A 1 130 ? 20.080 -1.174 -19.943 1.00 80.31 130 GLY A CA 1
ATOM 1028 C C . GLY A 1 130 ? 19.859 0.012 -20.887 1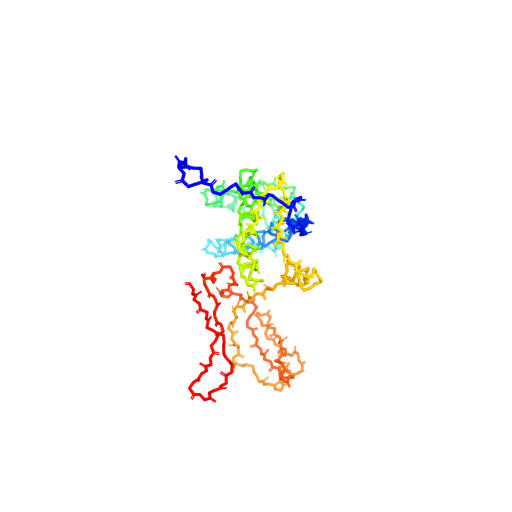.00 80.31 130 GLY A C 1
ATOM 1029 O O . GLY A 1 130 ? 20.689 0.270 -21.758 1.00 80.31 130 GLY A O 1
ATOM 1030 N N . VAL A 1 131 ? 18.737 0.725 -20.747 1.00 82.38 131 VAL A N 1
ATOM 1031 C CA . VAL A 1 131 ? 18.419 1.913 -21.554 1.00 82.38 131 VAL A CA 1
ATOM 1032 C C . VAL A 1 131 ? 19.181 3.118 -21.004 1.00 82.38 131 VAL A C 1
ATOM 1034 O O . VAL A 1 131 ? 19.106 3.409 -19.814 1.00 82.38 131 VAL A O 1
ATOM 1037 N N . ALA A 1 132 ? 19.905 3.831 -21.869 1.00 75.81 132 ALA A N 1
ATOM 1038 C CA . ALA A 1 132 ? 20.812 4.903 -21.451 1.00 75.81 132 ALA A CA 1
ATOM 1039 C C . ALA A 1 132 ? 20.103 6.189 -20.980 1.00 75.81 132 ALA A C 1
ATOM 1041 O O . ALA A 1 132 ? 20.663 6.930 -20.178 1.00 75.81 132 ALA A O 1
ATOM 1042 N N . GLU A 1 133 ? 18.891 6.474 -21.472 1.00 82.12 133 GLU A N 1
ATOM 1043 C CA . GLU A 1 133 ? 18.181 7.736 -21.194 1.00 82.12 133 GLU A CA 1
ATOM 1044 C C . GLU A 1 133 ? 16.657 7.538 -21.095 1.00 82.12 133 GLU A C 1
ATOM 1046 O O . GLU A 1 133 ? 15.906 8.033 -21.939 1.00 82.12 133 GLU A O 1
ATOM 1051 N N . PRO A 1 134 ? 16.162 6.788 -20.099 1.00 89.06 134 PRO A N 1
ATOM 1052 C CA . PRO A 1 134 ? 14.732 6.587 -19.954 1.00 89.06 134 PRO A CA 1
ATOM 1053 C C . PRO A 1 134 ? 14.028 7.800 -19.352 1.00 89.06 134 PRO A C 1
ATOM 1055 O O . PRO A 1 134 ? 14.540 8.458 -18.442 1.00 89.06 134 PRO A O 1
ATOM 1058 N N . VAL A 1 135 ? 12.802 8.051 -19.804 1.00 90.06 135 VAL A N 1
ATOM 1059 C CA . VAL A 1 135 ? 11.933 9.077 -19.223 1.00 90.06 135 VAL A CA 1
ATOM 1060 C C . VAL A 1 135 ? 10.808 8.381 -18.474 1.00 90.06 135 VAL A C 1
ATOM 1062 O O . VAL A 1 135 ? 10.011 7.671 -19.072 1.00 90.06 135 VAL A O 1
ATOM 1065 N N . VAL A 1 136 ? 10.746 8.578 -17.155 1.00 92.06 136 VAL A N 1
ATOM 1066 C CA . VAL A 1 136 ? 9.646 8.100 -16.302 1.00 92.06 136 VAL A CA 1
ATOM 1067 C C . VAL A 1 136 ? 9.060 9.299 -15.577 1.00 92.06 136 VAL A C 1
ATOM 1069 O O . VAL A 1 136 ? 9.721 9.897 -14.716 1.00 92.06 136 VAL A O 1
ATOM 1072 N N . GLN A 1 137 ? 7.838 9.669 -15.949 1.00 92.12 137 GLN A N 1
ATOM 1073 C CA . GLN A 1 137 ? 7.173 10.873 -15.458 1.00 92.12 137 GLN A CA 1
ATOM 1074 C C . GLN A 1 137 ? 5.707 10.606 -15.140 1.00 92.12 137 GLN A C 1
ATOM 1076 O O . GLN A 1 137 ? 5.073 9.717 -15.699 1.00 92.12 137 GLN A O 1
ATOM 1081 N N . ARG A 1 138 ? 5.151 11.403 -14.233 1.00 94.44 138 ARG A N 1
ATOM 1082 C CA . ARG A 1 138 ? 3.721 11.389 -13.943 1.00 94.44 138 ARG A CA 1
ATOM 1083 C C . ARG A 1 138 ? 2.945 12.053 -15.078 1.00 94.44 138 ARG A C 1
ATOM 1085 O O . ARG A 1 138 ? 3.328 13.125 -15.539 1.00 94.44 138 ARG A O 1
ATOM 1092 N N . GLN A 1 139 ? 1.814 11.467 -15.450 1.00 93.19 139 GLN A N 1
ATOM 1093 C CA . GLN A 1 139 ? 0.853 12.036 -16.385 1.00 93.19 139 GLN A CA 1
ATOM 1094 C C . GLN A 1 139 ? -0.536 12.088 -15.733 1.00 93.19 139 GLN A C 1
ATOM 1096 O O . GLN A 1 139 ? -1.220 11.081 -15.602 1.00 93.19 139 GLN A O 1
ATOM 1101 N N . GLY A 1 140 ? -0.987 13.275 -15.329 1.00 89.88 140 GLY A N 1
ATOM 1102 C CA . GLY A 1 140 ? -2.279 13.422 -14.646 1.00 89.88 140 GLY A CA 1
ATOM 1103 C C . GLY A 1 140 ? -2.256 12.917 -13.199 1.00 89.88 140 GLY A C 1
ATOM 1104 O O . GLY A 1 140 ? -1.229 12.998 -12.528 1.00 89.88 140 GLY A O 1
ATOM 1105 N N . ALA A 1 141 ? -3.398 12.448 -12.688 1.00 86.81 141 ALA A N 1
ATOM 1106 C CA . ALA A 1 141 ? -3.552 12.131 -11.267 1.00 86.81 141 ALA A CA 1
ATOM 1107 C C . ALA A 1 141 ? -2.950 10.771 -10.873 1.00 86.81 141 ALA A C 1
ATOM 1109 O O . ALA A 1 141 ? -2.341 10.682 -9.809 1.00 86.81 141 ALA A O 1
ATOM 1110 N N . ASP A 1 142 ? -3.100 9.765 -11.731 1.00 89.38 142 ASP A N 1
ATOM 1111 C CA . ASP A 1 142 ? -2.913 8.334 -11.456 1.00 89.38 142 ASP A CA 1
ATOM 1112 C C . ASP A 1 142 ? -2.153 7.584 -12.565 1.00 89.38 142 ASP A C 1
ATOM 1114 O O . ASP A 1 142 ? -1.951 6.374 -12.462 1.00 89.38 142 ASP A O 1
ATOM 1118 N N . ARG A 1 143 ? -1.695 8.277 -13.617 1.00 93.00 143 ARG A N 1
ATOM 1119 C CA . ARG A 1 143 ? -0.952 7.653 -14.720 1.00 93.00 143 ARG A CA 1
ATOM 1120 C C . ARG A 1 143 ? 0.517 8.036 -14.712 1.00 93.00 143 ARG A C 1
ATOM 1122 O O . ARG A 1 143 ? 0.914 9.107 -14.249 1.00 93.00 143 ARG A O 1
ATOM 1129 N N . ILE A 1 144 ? 1.329 7.143 -15.256 1.00 93.19 144 ILE A N 1
ATOM 1130 C CA . ILE A 1 144 ? 2.772 7.282 -15.406 1.00 93.19 144 ILE A CA 1
ATOM 1131 C C . ILE A 1 144 ? 3.110 7.015 -16.868 1.00 93.19 144 ILE A C 1
ATOM 1133 O O . ILE A 1 144 ? 2.727 5.988 -17.431 1.00 93.19 144 ILE A O 1
ATOM 1137 N N . VAL A 1 145 ? 3.833 7.950 -17.473 1.00 93.62 145 VAL A N 1
ATOM 1138 C CA . VAL A 1 145 ? 4.412 7.802 -18.802 1.00 93.62 145 VAL A CA 1
ATOM 1139 C C . VAL A 1 145 ? 5.832 7.262 -18.681 1.00 93.62 145 VAL A C 1
ATOM 1141 O O . VAL A 1 145 ? 6.632 7.755 -17.878 1.00 93.62 145 VAL A O 1
ATOM 1144 N N . VAL A 1 146 ? 6.133 6.234 -19.474 1.00 92.38 146 VAL A N 1
ATOM 1145 C CA . VAL A 1 146 ? 7.462 5.630 -19.584 1.00 92.38 146 VAL A CA 1
ATOM 1146 C C . VAL A 1 146 ? 7.889 5.629 -21.044 1.00 92.38 146 VAL A C 1
ATOM 1148 O O . VAL A 1 146 ? 7.250 4.995 -21.883 1.00 92.38 146 VAL A O 1
ATOM 1151 N N . GLU A 1 147 ? 8.995 6.300 -21.343 1.00 90.94 147 GLU A N 1
ATOM 1152 C CA . GLU A 1 147 ? 9.576 6.353 -22.683 1.00 90.94 147 GLU A CA 1
ATOM 1153 C C . GLU A 1 147 ? 10.945 5.687 -22.680 1.00 90.94 147 GLU A C 1
ATOM 1155 O O . GLU A 1 147 ? 11.818 6.031 -21.875 1.00 90.94 147 GLU A O 1
ATOM 1160 N N . LEU A 1 148 ? 11.122 4.729 -23.591 1.00 90.06 148 LEU A N 1
ATOM 1161 C CA . LEU A 1 148 ? 12.352 3.955 -23.741 1.00 90.06 148 LEU A CA 1
ATOM 1162 C C . LEU A 1 148 ? 12.927 4.159 -25.149 1.00 90.06 148 LEU A C 1
ATOM 1164 O O . LEU A 1 148 ? 12.535 3.444 -26.082 1.00 90.06 148 LEU A O 1
ATOM 1168 N N . PRO A 1 149 ? 13.847 5.121 -25.334 1.00 86.88 149 PRO A N 1
ATOM 1169 C CA . PRO A 1 149 ? 14.536 5.309 -26.605 1.00 86.88 149 PRO A CA 1
ATOM 1170 C C . PRO A 1 149 ? 15.457 4.124 -26.914 1.00 86.88 149 PRO A C 1
ATOM 1172 O O . PRO A 1 149 ? 16.180 3.645 -26.040 1.00 86.88 149 PRO A O 1
ATOM 1175 N N . GLY A 1 150 ? 15.467 3.668 -28.167 1.00 82.62 150 GLY A N 1
ATOM 1176 C CA . GLY A 1 150 ? 16.425 2.667 -28.646 1.00 82.62 150 GLY A CA 1
ATOM 1177 C C . GLY A 1 150 ? 16.236 1.244 -28.106 1.00 82.62 150 GLY A C 1
ATOM 1178 O O . GLY A 1 150 ? 17.130 0.415 -28.280 1.00 82.62 150 GLY A O 1
ATOM 1179 N N . ILE A 1 151 ? 15.101 0.934 -27.466 1.00 83.56 151 ILE A N 1
ATOM 1180 C CA . ILE A 1 151 ? 14.797 -0.442 -27.055 1.00 83.56 151 ILE A CA 1
ATOM 1181 C C . ILE A 1 151 ? 14.499 -1.311 -28.286 1.00 83.56 151 ILE A C 1
ATOM 1183 O O . ILE A 1 151 ? 13.712 -0.932 -29.151 1.00 83.56 151 ILE A O 1
ATOM 1187 N N . GLN A 1 152 ? 15.129 -2.484 -28.361 1.00 80.12 152 GLN A N 1
ATOM 1188 C CA . GLN A 1 152 ? 14.928 -3.432 -29.466 1.00 80.12 152 GLN A CA 1
ATOM 1189 C C . GLN A 1 152 ? 13.813 -4.442 -29.167 1.00 80.12 152 GLN A C 1
ATOM 1191 O O . GLN A 1 152 ? 13.043 -4.793 -30.057 1.00 80.12 152 GLN A O 1
ATOM 1196 N N . ASP A 1 153 ? 13.709 -4.891 -27.912 1.00 85.69 153 ASP A N 1
ATOM 1197 C CA . ASP A 1 153 ? 12.727 -5.886 -27.475 1.00 85.69 153 ASP A CA 1
ATOM 1198 C C . ASP A 1 153 ? 11.628 -5.241 -26.621 1.00 85.69 153 ASP A C 1
ATOM 1200 O O . ASP A 1 153 ? 11.730 -5.080 -25.401 1.00 85.69 153 ASP A O 1
ATOM 1204 N N . THR A 1 154 ? 10.548 -4.858 -27.295 1.00 85.38 154 THR A N 1
ATOM 1205 C CA . THR A 1 154 ? 9.383 -4.224 -26.673 1.00 85.38 154 THR A CA 1
ATOM 1206 C C . THR A 1 154 ? 8.560 -5.209 -25.843 1.00 85.38 154 THR A C 1
ATOM 1208 O O . THR A 1 154 ? 7.882 -4.796 -24.902 1.00 85.38 154 THR A O 1
ATOM 1211 N N . ALA A 1 155 ? 8.598 -6.503 -26.183 1.00 86.62 155 ALA A N 1
ATOM 1212 C CA . ALA A 1 155 ? 7.860 -7.544 -25.474 1.00 86.62 155 ALA A CA 1
ATOM 1213 C C . ALA A 1 155 ? 8.485 -7.794 -24.099 1.00 86.62 155 ALA A C 1
ATOM 1215 O O . ALA A 1 155 ? 7.780 -7.755 -23.090 1.00 86.62 155 ALA A O 1
ATOM 1216 N N . ARG A 1 156 ? 9.815 -7.919 -24.049 1.00 85.19 156 ARG A N 1
ATOM 1217 C CA . ARG A 1 156 ? 10.573 -8.014 -22.798 1.00 85.19 156 ARG A CA 1
ATOM 1218 C C . ARG A 1 156 ? 10.426 -6.763 -21.934 1.00 85.19 156 ARG A C 1
ATOM 1220 O O . ARG A 1 156 ? 10.268 -6.874 -20.720 1.00 85.19 156 ARG A O 1
ATOM 1227 N N . ALA A 1 157 ? 10.430 -5.574 -22.543 1.00 86.06 157 ALA A N 1
ATOM 1228 C CA . ALA A 1 157 ? 10.175 -4.332 -21.814 1.00 86.06 157 ALA A CA 1
ATOM 1229 C C . ALA A 1 157 ? 8.772 -4.321 -21.185 1.00 86.06 157 ALA A C 1
ATOM 1231 O O . ALA A 1 157 ? 8.628 -3.992 -20.009 1.00 86.06 157 ALA A O 1
ATOM 1232 N N . LYS A 1 158 ? 7.742 -4.743 -21.930 1.00 87.25 158 LYS A N 1
ATOM 1233 C CA . LYS A 1 158 ? 6.373 -4.855 -21.409 1.00 87.25 158 LYS A CA 1
ATOM 1234 C C . LYS A 1 158 ? 6.276 -5.852 -20.253 1.00 87.25 158 LYS A C 1
ATOM 1236 O O . LYS A 1 158 ? 5.590 -5.565 -19.278 1.00 87.25 158 LYS A O 1
ATOM 1241 N N . GLU A 1 159 ? 6.946 -6.998 -20.347 1.00 86.44 159 GLU A N 1
ATOM 1242 C CA . GLU A 1 159 ? 6.957 -8.011 -19.287 1.00 86.44 159 GLU A CA 1
ATOM 1243 C C . GLU A 1 159 ? 7.592 -7.469 -17.999 1.00 86.44 159 GLU A C 1
ATOM 1245 O O . GLU A 1 159 ? 6.974 -7.513 -16.937 1.00 86.44 159 GLU A O 1
ATOM 1250 N N . ILE A 1 160 ? 8.779 -6.867 -18.101 1.00 84.88 160 ILE A N 1
ATOM 1251 C CA . ILE A 1 160 ? 9.507 -6.328 -16.944 1.00 84.88 160 ILE A CA 1
ATOM 1252 C C . ILE A 1 160 ? 8.760 -5.145 -16.312 1.00 84.88 160 ILE A C 1
ATOM 1254 O O . ILE A 1 160 ? 8.666 -5.050 -15.087 1.00 84.88 160 ILE A O 1
ATOM 1258 N N . LEU A 1 161 ? 8.193 -4.247 -17.122 1.00 85.88 161 LEU A N 1
ATOM 1259 C CA . LEU A 1 161 ? 7.456 -3.090 -16.612 1.00 85.88 161 LEU A CA 1
ATOM 1260 C C . LEU A 1 161 ? 6.076 -3.462 -16.063 1.00 85.88 161 LEU A C 1
ATOM 1262 O O . LEU A 1 161 ? 5.667 -2.893 -15.056 1.00 85.88 161 LEU A O 1
ATOM 1266 N N . GLY A 1 162 ? 5.386 -4.432 -16.666 1.00 82.88 162 GLY A N 1
ATOM 1267 C CA . GLY A 1 162 ? 4.048 -4.862 -16.256 1.00 82.88 162 GLY A CA 1
ATOM 1268 C C . GLY A 1 162 ? 4.013 -5.870 -15.103 1.00 82.88 162 GLY A C 1
ATOM 1269 O O . GLY A 1 162 ? 2.977 -6.008 -14.459 1.00 82.88 162 GLY A O 1
ATOM 1270 N N . ALA A 1 163 ? 5.110 -6.575 -14.812 1.00 76.38 163 ALA A N 1
ATOM 1271 C CA . ALA A 1 163 ? 5.123 -7.594 -13.763 1.00 76.38 163 ALA A CA 1
ATOM 1272 C C . ALA A 1 163 ? 4.968 -6.975 -12.364 1.00 76.38 163 ALA A C 1
ATOM 1274 O O . ALA A 1 163 ? 5.854 -6.271 -11.893 1.00 76.38 163 ALA A O 1
ATOM 1275 N N . THR A 1 164 ? 3.887 -7.239 -11.636 1.00 68.81 164 THR A N 1
ATOM 1276 C CA . THR A 1 164 ? 3.761 -6.807 -10.232 1.00 68.81 164 THR A CA 1
ATOM 1277 C C . THR A 1 164 ? 4.419 -7.843 -9.318 1.00 68.81 164 THR A C 1
ATOM 1279 O O . THR A 1 164 ? 3.813 -8.855 -8.981 1.00 68.81 164 THR A O 1
ATOM 1282 N N . ALA A 1 165 ? 5.675 -7.624 -8.923 1.00 67.62 165 ALA A N 1
ATOM 1283 C CA . ALA A 1 165 ? 6.346 -8.481 -7.949 1.00 67.62 165 ALA A CA 1
ATOM 1284 C C . ALA A 1 165 ? 6.052 -7.969 -6.533 1.00 67.62 165 ALA A C 1
ATOM 1286 O O . ALA A 1 165 ? 6.591 -6.946 -6.116 1.00 67.62 165 ALA A O 1
ATOM 1287 N N . THR A 1 166 ? 5.177 -8.656 -5.797 1.00 74.31 166 THR A N 1
ATOM 1288 C CA . THR A 1 166 ? 4.966 -8.398 -4.366 1.00 74.31 166 THR A CA 1
ATOM 1289 C C . THR A 1 166 ? 5.894 -9.284 -3.551 1.00 74.31 166 THR A C 1
ATOM 1291 O O . THR A 1 166 ? 5.813 -10.509 -3.651 1.00 74.31 166 THR A O 1
ATOM 1294 N N . LEU A 1 167 ? 6.744 -8.675 -2.727 1.00 83.69 167 LEU A N 1
ATOM 1295 C CA . LEU A 1 167 ? 7.574 -9.391 -1.765 1.00 83.69 167 LEU A CA 1
ATOM 1296 C C . LEU A 1 167 ? 7.059 -9.134 -0.350 1.00 83.69 167 LEU A C 1
ATOM 1298 O O . LEU A 1 167 ? 6.791 -7.990 0.018 1.00 83.69 167 LEU A O 1
ATOM 1302 N N . GLU A 1 168 ? 6.942 -10.196 0.439 1.00 87.50 168 GLU A N 1
ATOM 1303 C CA . GLU A 1 168 ? 6.533 -10.134 1.837 1.00 87.50 168 GLU A CA 1
ATOM 1304 C C . GLU A 1 168 ? 7.395 -11.074 2.673 1.00 87.50 168 GLU A C 1
ATOM 1306 O O . GLU A 1 168 ? 7.611 -12.231 2.315 1.00 87.50 168 GLU A O 1
ATOM 1311 N N . PHE A 1 169 ? 7.838 -10.584 3.823 1.00 89.56 169 PHE A N 1
ATOM 1312 C CA . PHE A 1 169 ? 8.553 -11.353 4.824 1.00 89.56 169 PHE A CA 1
ATOM 1313 C C . PHE A 1 169 ? 7.595 -11.664 5.969 1.00 89.56 169 PHE A C 1
ATOM 1315 O O . PHE A 1 169 ? 7.040 -10.762 6.604 1.00 89.56 169 PHE A O 1
ATOM 1322 N N . ARG A 1 170 ? 7.390 -12.954 6.229 1.00 90.69 170 ARG A N 1
ATOM 1323 C CA . ARG A 1 170 ? 6.502 -13.469 7.278 1.00 90.69 170 ARG A CA 1
ATOM 1324 C C . ARG A 1 170 ? 7.281 -14.432 8.169 1.00 90.69 170 ARG A C 1
ATOM 1326 O O . ARG A 1 170 ? 8.197 -15.104 7.699 1.00 90.69 170 ARG A O 1
ATOM 1333 N N . LEU A 1 171 ? 6.919 -14.506 9.449 1.00 90.19 171 LEU A N 1
ATOM 1334 C CA . LEU A 1 171 ? 7.518 -15.483 10.360 1.00 90.19 171 LEU A CA 1
ATOM 1335 C C . LEU A 1 171 ? 7.019 -16.891 10.030 1.00 90.19 171 LEU A C 1
ATOM 1337 O O . LEU A 1 171 ? 5.827 -17.099 9.796 1.00 90.19 171 LEU A O 1
ATOM 1341 N N . VAL A 1 172 ? 7.926 -17.862 10.099 1.00 91.69 172 VAL A N 1
ATOM 1342 C CA . VAL A 1 172 ? 7.583 -19.285 10.060 1.00 91.69 172 VAL A CA 1
ATOM 1343 C C . VAL A 1 172 ? 7.045 -19.708 11.425 1.00 91.69 172 VAL A C 1
ATOM 1345 O O . VAL A 1 172 ? 7.633 -19.391 12.460 1.00 91.69 172 VAL A O 1
ATOM 1348 N N . ASN A 1 173 ? 5.927 -20.431 11.437 1.00 88.88 173 ASN A N 1
ATOM 1349 C CA . ASN A 1 173 ? 5.381 -21.032 12.645 1.00 88.88 173 ASN A CA 1
ATOM 1350 C C . ASN A 1 173 ? 5.873 -22.480 12.775 1.00 88.88 173 ASN A C 1
ATOM 1352 O O . ASN A 1 173 ? 5.329 -23.395 12.163 1.00 88.88 173 ASN A O 1
A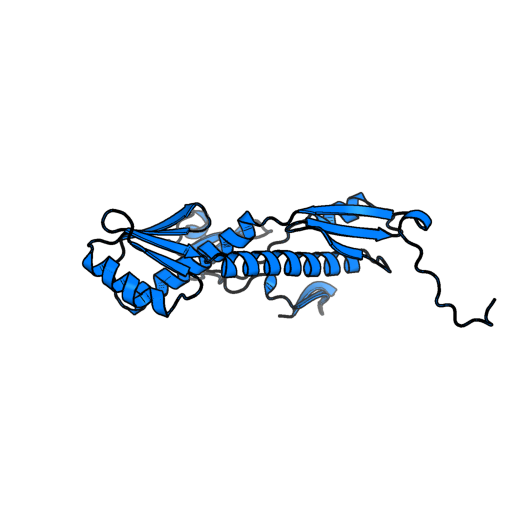TOM 1356 N N . THR A 1 174 ? 6.899 -22.685 13.599 1.00 87.12 174 THR A N 1
ATOM 1357 C CA . THR A 1 174 ? 7.512 -24.002 13.840 1.00 87.12 174 THR A CA 1
ATOM 1358 C C . THR A 1 174 ? 6.754 -24.864 14.852 1.00 87.12 174 THR A C 1
ATOM 1360 O O . THR A 1 174 ? 7.132 -26.009 15.069 1.00 87.12 174 THR A O 1
ATOM 1363 N N . ASN A 1 175 ? 5.702 -24.339 15.489 1.00 84.81 175 ASN A N 1
ATOM 1364 C CA . ASN A 1 175 ? 4.936 -25.062 16.511 1.00 84.81 175 ASN A CA 1
ATOM 1365 C C . ASN A 1 175 ? 3.854 -25.978 15.917 1.00 84.81 175 ASN A C 1
ATOM 1367 O O . ASN A 1 175 ? 3.163 -26.675 16.659 1.00 84.81 175 ASN A O 1
ATOM 1371 N N . VAL A 1 176 ? 3.673 -25.957 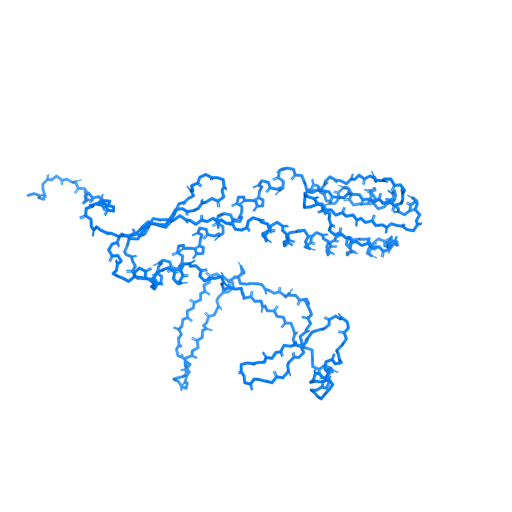14.594 1.00 80.88 176 VAL A N 1
ATOM 1372 C CA . VAL A 1 176 ? 2.702 -26.790 13.883 1.00 80.88 176 VAL A CA 1
ATOM 1373 C C . VAL A 1 176 ? 3.433 -27.936 13.197 1.00 80.88 176 VAL A C 1
ATOM 1375 O O . VAL A 1 176 ? 4.363 -27.716 12.426 1.00 80.88 176 VAL A O 1
ATOM 1378 N N . ASP A 1 177 ? 2.986 -29.161 13.465 1.00 81.56 177 ASP A N 1
ATOM 1379 C CA . ASP A 1 177 ? 3.503 -30.355 12.800 1.00 81.56 177 ASP A CA 1
ATOM 1380 C C . ASP A 1 177 ? 3.256 -30.282 11.282 1.00 81.56 177 ASP A C 1
ATOM 1382 O O . ASP A 1 177 ? 2.165 -29.915 10.833 1.00 81.56 177 ASP A O 1
ATOM 1386 N N . GLN A 1 178 ? 4.249 -30.673 10.482 1.00 74.75 178 GLN A N 1
ATOM 1387 C CA . GLN A 1 178 ? 4.159 -30.700 9.022 1.00 74.75 178 GLN A CA 1
ATOM 1388 C C . GLN A 1 178 ? 3.013 -31.595 8.536 1.00 74.75 178 GLN A C 1
ATOM 1390 O O . GLN A 1 178 ? 2.352 -31.263 7.552 1.00 74.75 178 GLN A O 1
ATOM 1395 N N . ALA A 1 179 ? 2.713 -32.688 9.247 1.00 77.00 179 ALA A N 1
ATOM 1396 C CA . ALA A 1 179 ? 1.579 -33.551 8.916 1.00 77.00 179 ALA A CA 1
ATOM 1397 C C . ALA A 1 179 ? 0.225 -32.842 9.131 1.00 77.00 179 ALA A C 1
ATOM 1399 O O . ALA A 1 179 ? -0.697 -32.981 8.323 1.00 77.00 179 ALA A O 1
ATOM 1400 N N . ALA A 1 180 ? 0.107 -32.037 10.192 1.00 75.88 180 ALA A N 1
ATOM 1401 C CA . ALA A 1 180 ? -1.083 -31.231 10.464 1.00 75.88 180 ALA A CA 1
ATOM 1402 C C . ALA A 1 180 ? -1.214 -30.055 9.479 1.00 75.88 180 ALA A C 1
ATOM 1404 O O . ALA A 1 180 ? -2.319 -29.761 9.014 1.00 75.88 180 ALA A O 1
ATOM 1405 N N . ALA A 1 181 ? -0.086 -29.443 9.106 1.00 74.56 181 ALA A N 1
ATOM 1406 C CA . ALA A 1 181 ? -0.005 -28.407 8.081 1.00 74.56 181 ALA A CA 1
ATOM 1407 C C . ALA A 1 181 ? -0.437 -28.926 6.702 1.00 74.56 181 ALA A C 1
ATOM 1409 O O . ALA A 1 181 ? -1.253 -28.291 6.038 1.00 74.56 181 ALA A O 1
ATOM 1410 N N . ALA A 1 182 ? 0.034 -30.112 6.300 1.00 75.81 182 ALA A N 1
ATOM 1411 C CA . ALA A 1 182 ? -0.358 -30.762 5.048 1.00 75.81 182 ALA A CA 1
ATOM 1412 C C . ALA A 1 182 ? -1.866 -31.069 4.993 1.00 75.81 182 ALA A C 1
ATOM 1414 O O . ALA A 1 182 ? -2.480 -31.002 3.931 1.00 75.81 182 ALA A O 1
ATOM 1415 N N . ALA A 1 183 ? -2.479 -31.348 6.147 1.00 79.38 183 ALA A N 1
ATOM 1416 C CA . ALA A 1 183 ? -3.922 -31.535 6.291 1.00 79.38 183 ALA A CA 1
ATOM 1417 C C . ALA A 1 183 ? -4.717 -30.215 6.430 1.00 79.38 183 ALA A C 1
ATOM 1419 O O . ALA A 1 183 ? -5.922 -30.259 6.682 1.00 79.38 183 ALA A O 1
ATOM 1420 N N . GLY A 1 184 ? -4.065 -29.049 6.317 1.00 76.25 184 GLY A N 1
ATOM 1421 C CA . GLY A 1 184 ? -4.694 -27.727 6.414 1.00 76.25 184 GLY A CA 1
ATOM 1422 C C . GLY A 1 184 ? -5.158 -27.333 7.821 1.00 76.25 184 GLY A C 1
ATOM 1423 O O . GLY A 1 184 ? -5.900 -26.363 7.976 1.00 76.25 184 GLY A O 1
ATOM 1424 N N . ARG A 1 185 ? -4.747 -28.068 8.861 1.00 82.19 185 ARG A N 1
ATOM 1425 C CA . ARG A 1 185 ? -5.130 -27.799 10.254 1.00 82.19 185 ARG A CA 1
ATOM 1426 C C . ARG A 1 185 ? -4.106 -26.870 10.895 1.00 82.19 185 ARG A C 1
ATOM 1428 O O . ARG A 1 185 ? -3.168 -27.326 11.542 1.00 82.19 185 ARG A O 1
ATOM 1435 N N . VAL A 1 186 ? -4.298 -25.567 10.709 1.00 85.00 186 VAL A N 1
ATOM 1436 C CA . VAL A 1 186 ? -3.438 -24.525 11.288 1.00 85.00 186 VAL A CA 1
ATOM 1437 C C . VAL A 1 186 ? -4.214 -23.603 12.235 1.00 85.00 186 VAL A C 1
ATOM 1439 O O . VAL A 1 186 ? -5.424 -23.429 12.064 1.00 85.00 186 VAL A O 1
ATOM 1442 N N . PRO A 1 187 ? -3.545 -23.003 13.238 1.00 83.62 187 PRO A N 1
ATOM 1443 C CA . PRO A 1 187 ? -4.132 -21.962 14.079 1.00 83.62 187 PRO A CA 1
ATOM 1444 C C . PRO A 1 187 ? -4.697 -20.787 13.264 1.00 83.62 187 PRO A C 1
ATOM 1446 O O . PRO A 1 187 ? -4.241 -20.504 12.158 1.00 83.62 187 PRO A O 1
ATOM 1449 N N . GLY A 1 188 ? -5.688 -20.072 13.809 1.00 82.69 188 GLY A N 1
ATOM 1450 C CA . GLY A 1 188 ? -6.401 -19.009 13.082 1.00 82.69 188 GLY A CA 1
ATOM 1451 C C . GLY A 1 188 ? -5.535 -17.814 12.653 1.00 82.69 188 GLY A C 1
ATOM 1452 O O . GLY A 1 188 ? -5.872 -17.128 11.684 1.00 82.69 188 GLY A O 1
ATOM 1453 N N . ASP A 1 189 ? -4.411 -17.588 13.329 1.00 84.31 189 ASP A N 1
ATOM 1454 C CA . ASP A 1 189 ? -3.394 -16.575 13.018 1.00 84.31 189 ASP A CA 1
ATOM 1455 C C . ASP A 1 189 ? -2.337 -17.057 12.005 1.00 84.31 189 ASP A C 1
ATOM 1457 O O . ASP A 1 189 ? -1.450 -16.291 11.629 1.00 84.31 189 ASP A O 1
ATOM 1461 N N . SER A 1 190 ? -2.441 -18.305 11.545 1.00 88.44 190 SER A N 1
ATOM 1462 C CA . SER A 1 190 ? -1.484 -18.964 10.662 1.00 88.44 190 SER A CA 1
ATOM 1463 C C . SER A 1 190 ? -2.127 -19.362 9.328 1.00 88.44 190 SER A C 1
ATOM 1465 O O . SER A 1 190 ? -3.345 -19.516 9.212 1.00 88.44 190 SER A O 1
ATOM 1467 N N . GLU A 1 191 ? -1.310 -19.516 8.294 1.00 88.06 191 GLU A N 1
ATOM 1468 C CA . GLU A 1 191 ? -1.706 -20.028 6.982 1.00 88.06 191 GLU A CA 1
ATOM 1469 C C . GLU A 1 191 ? -0.645 -20.985 6.428 1.00 88.06 191 GLU A C 1
ATOM 1471 O O . GLU A 1 191 ? 0.531 -20.895 6.775 1.00 88.06 191 GLU A O 1
ATOM 1476 N N . VAL A 1 192 ? -1.065 -21.914 5.568 1.00 89.56 192 VAL A N 1
ATOM 1477 C CA . VAL A 1 192 ? -0.160 -22.850 4.891 1.00 89.56 192 VAL A CA 1
ATOM 1478 C C . VAL A 1 192 ? 0.198 -22.287 3.520 1.00 89.56 192 VAL A C 1
ATOM 1480 O O . VAL A 1 192 ? -0.686 -21.929 2.738 1.00 89.56 192 VAL A O 1
ATOM 1483 N N . LYS A 1 193 ? 1.493 -22.236 3.215 1.00 88.69 193 LYS A N 1
ATOM 1484 C CA . LYS A 1 193 ? 2.036 -21.922 1.891 1.00 88.69 193 LYS A CA 1
ATOM 1485 C C . LYS A 1 193 ? 2.916 -23.070 1.420 1.00 88.69 193 LYS A C 1
ATOM 1487 O O . LYS A 1 193 ? 3.539 -23.739 2.233 1.00 88.69 193 LYS A O 1
ATOM 1492 N N . GLN A 1 194 ? 2.967 -23.285 0.112 1.00 88.56 194 GLN A N 1
ATOM 1493 C CA . GLN A 1 194 ? 3.846 -24.290 -0.480 1.00 88.56 194 GLN A CA 1
ATOM 1494 C C . GLN A 1 194 ? 5.165 -23.640 -0.891 1.00 88.56 194 GLN A C 1
ATOM 1496 O O . GLN A 1 194 ? 5.153 -22.558 -1.485 1.00 88.56 194 GLN A O 1
ATOM 1501 N N . THR A 1 195 ? 6.291 -24.295 -0.605 1.00 87.62 195 THR A N 1
ATOM 1502 C CA . THR A 1 195 ? 7.578 -23.922 -1.205 1.00 87.62 195 THR A CA 1
ATOM 1503 C C . THR A 1 195 ? 7.587 -24.249 -2.697 1.00 87.62 195 THR A C 1
ATOM 1505 O O . THR A 1 195 ? 6.701 -24.935 -3.216 1.00 87.62 195 THR A O 1
ATOM 1508 N N . ARG A 1 196 ? 8.623 -23.791 -3.405 1.00 84.56 196 ARG A N 1
ATOM 1509 C CA . ARG A 1 196 ? 8.840 -24.127 -4.818 1.00 84.56 196 ARG A CA 1
ATOM 1510 C C . ARG A 1 196 ? 9.000 -25.639 -5.035 1.00 84.56 196 ARG A C 1
ATOM 1512 O O . ARG A 1 196 ? 8.615 -26.153 -6.079 1.00 84.56 196 ARG A O 1
ATOM 1519 N N . GLU A 1 197 ? 9.521 -26.344 -4.040 1.00 89.00 197 GLU A N 1
ATOM 1520 C CA . GLU A 1 197 ? 9.697 -27.798 -4.001 1.00 89.00 197 GLU A CA 1
ATOM 1521 C C . GLU A 1 197 ? 8.403 -28.533 -3.599 1.00 89.00 197 GLU A C 1
ATOM 1523 O O . GLU A 1 197 ? 8.392 -29.758 -3.504 1.00 89.00 197 GLU A O 1
ATOM 1528 N N . GLY A 1 198 ? 7.307 -27.800 -3.360 1.00 85.38 198 GLY A N 1
ATOM 1529 C CA . GLY A 1 198 ? 5.994 -28.350 -3.026 1.00 85.38 198 GLY A CA 1
ATOM 1530 C C . GLY A 1 198 ? 5.815 -28.729 -1.555 1.00 85.38 198 GLY A C 1
ATOM 1531 O O . GLY A 1 198 ? 4.845 -29.411 -1.224 1.00 85.38 198 GLY A O 1
ATOM 1532 N N . GLN A 1 199 ? 6.724 -28.311 -0.670 1.00 85.50 199 GLN A N 1
ATOM 1533 C CA . GLN A 1 199 ? 6.645 -28.624 0.757 1.00 85.50 199 GLN A CA 1
ATOM 1534 C C . GLN A 1 199 ? 5.746 -27.615 1.492 1.00 85.50 199 GLN A C 1
ATOM 1536 O O . GLN A 1 199 ? 5.901 -26.410 1.280 1.00 85.50 199 GLN A O 1
ATOM 1541 N N . PRO A 1 200 ? 4.839 -28.064 2.380 1.00 87.31 200 PRO A N 1
ATOM 1542 C CA . PRO A 1 200 ? 4.010 -27.159 3.164 1.00 87.31 200 PRO A CA 1
ATOM 1543 C C . PRO A 1 200 ? 4.817 -26.487 4.269 1.00 87.31 200 PRO A C 1
ATOM 1545 O O . PRO A 1 200 ? 5.419 -27.142 5.118 1.00 87.31 200 PRO A O 1
ATOM 1548 N N . VAL A 1 201 ? 4.767 -25.160 4.286 1.00 89.19 201 VAL A N 1
ATOM 1549 C CA . VAL A 1 201 ? 5.328 -24.298 5.325 1.00 89.19 201 VAL A CA 1
ATOM 1550 C C . VAL A 1 201 ? 4.193 -23.511 5.959 1.00 89.19 201 VAL A C 1
ATOM 1552 O O . VAL A 1 201 ? 3.382 -22.883 5.274 1.00 89.19 201 VAL A O 1
ATOM 1555 N N . VAL A 1 202 ? 4.132 -23.540 7.287 1.00 90.94 202 VAL A N 1
ATOM 1556 C CA . VAL A 1 202 ? 3.169 -22.745 8.048 1.00 90.94 202 VAL A CA 1
ATOM 1557 C C . VAL A 1 202 ? 3.779 -21.385 8.345 1.00 90.94 202 VAL A C 1
ATOM 1559 O O . VAL A 1 202 ? 4.851 -21.294 8.943 1.00 90.94 202 VAL A O 1
ATOM 1562 N N . LEU A 1 203 ? 3.086 -20.326 7.944 1.00 91.50 203 LEU A N 1
ATOM 1563 C CA . LEU A 1 203 ? 3.478 -18.943 8.187 1.00 91.50 203 LEU A CA 1
ATOM 1564 C C . LEU A 1 203 ? 2.453 -18.263 9.086 1.00 91.50 203 LEU A C 1
ATOM 1566 O O . LEU A 1 203 ? 1.253 -18.520 8.980 1.00 91.50 203 LEU A O 1
ATOM 1570 N N . TYR A 1 204 ? 2.909 -17.343 9.928 1.00 89.88 204 TYR A N 1
ATOM 1571 C CA . TYR A 1 204 ? 2.000 -16.392 10.557 1.00 89.88 204 TYR A CA 1
ATOM 1572 C C . TYR A 1 204 ? 1.436 -15.448 9.487 1.00 89.88 204 TYR A C 1
ATOM 1574 O O . TYR A 1 204 ? 2.160 -14.986 8.605 1.00 89.88 204 TYR A O 1
ATOM 1582 N N . LYS A 1 205 ? 0.144 -15.116 9.579 1.00 86.56 205 LYS A N 1
ATOM 1583 C CA . LYS A 1 205 ? -0.524 -14.194 8.640 1.00 86.56 205 LYS A CA 1
ATOM 1584 C C . LYS A 1 205 ? 0.022 -12.768 8.709 1.00 86.56 205 LYS A C 1
ATOM 1586 O O . LYS A 1 205 ? -0.143 -12.000 7.766 1.00 86.56 205 LYS A O 1
ATOM 1591 N N . ARG A 1 206 ? 0.651 -12.402 9.828 1.00 83.25 206 ARG A N 1
ATOM 1592 C CA . ARG A 1 206 ? 1.242 -11.081 10.032 1.00 83.25 206 ARG A CA 1
ATOM 1593 C C . ARG A 1 206 ? 2.483 -10.910 9.152 1.00 83.25 206 ARG A C 1
ATOM 1595 O O . ARG A 1 206 ? 3.474 -11.618 9.326 1.00 83.25 206 ARG A O 1
ATOM 1602 N N . VAL A 1 207 ? 2.437 -9.921 8.267 1.00 85.00 207 VAL A N 1
ATOM 1603 C CA . VAL A 1 207 ? 3.590 -9.469 7.480 1.00 85.00 207 VAL A CA 1
ATOM 1604 C C . VAL A 1 207 ? 4.502 -8.621 8.369 1.00 85.00 207 VAL A C 1
ATOM 1606 O O . VAL A 1 207 ? 4.024 -7.731 9.071 1.00 85.00 207 VAL A O 1
ATOM 1609 N N . ILE A 1 208 ? 5.803 -8.926 8.375 1.00 85.94 208 ILE A N 1
ATOM 1610 C CA . ILE A 1 208 ? 6.816 -8.180 9.138 1.00 85.94 208 ILE A CA 1
ATOM 1611 C C . ILE A 1 208 ? 7.403 -7.057 8.287 1.00 85.94 208 ILE A C 1
ATOM 1613 O O . ILE A 1 208 ? 7.539 -5.935 8.758 1.00 85.94 208 ILE A O 1
ATOM 1617 N N . LEU A 1 209 ? 7.762 -7.380 7.043 1.00 83.75 209 LEU A N 1
ATOM 1618 C CA . LEU A 1 209 ? 8.350 -6.461 6.075 1.00 83.75 209 LEU A CA 1
ATOM 1619 C C . LEU A 1 209 ? 7.747 -6.742 4.700 1.00 83.75 209 LEU A C 1
ATOM 1621 O O . LEU A 1 209 ? 7.442 -7.887 4.366 1.00 83.75 209 LEU A O 1
ATOM 1625 N N . THR A 1 210 ? 7.600 -5.704 3.895 1.00 83.38 210 THR A N 1
ATOM 1626 C CA . THR A 1 210 ? 7.238 -5.791 2.477 1.00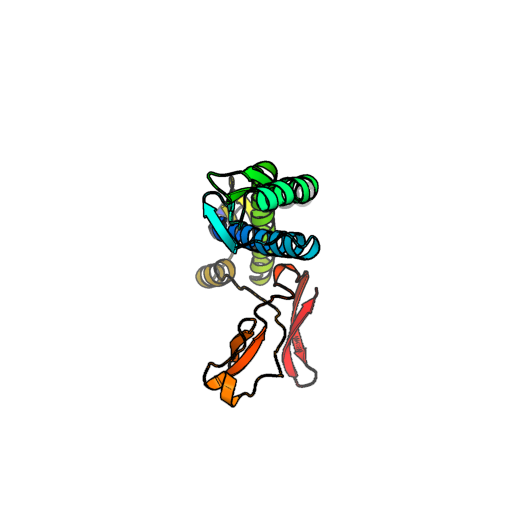 83.38 210 THR A CA 1
ATOM 1627 C C . THR A 1 210 ? 8.404 -5.329 1.612 1.00 83.38 210 THR A C 1
ATOM 1629 O O . THR A 1 210 ? 9.338 -4.690 2.096 1.00 83.38 210 THR A O 1
ATOM 1632 N N . GLY A 1 211 ? 8.340 -5.626 0.314 1.00 77.38 211 GLY A N 1
ATOM 1633 C CA . GLY A 1 211 ? 9.333 -5.172 -0.661 1.00 77.38 211 GLY A CA 1
ATOM 1634 C C . GLY A 1 211 ? 9.499 -3.650 -0.738 1.00 77.38 211 GLY A C 1
ATOM 1635 O O . GLY A 1 211 ? 10.533 -3.189 -1.199 1.00 77.38 211 GLY A O 1
ATOM 1636 N N . ASP A 1 212 ? 8.540 -2.866 -0.240 1.00 70.81 212 ASP A N 1
ATOM 1637 C CA . ASP A 1 212 ? 8.640 -1.399 -0.180 1.00 70.81 212 ASP A CA 1
ATOM 1638 C C . ASP A 1 212 ? 9.740 -0.910 0.778 1.00 70.81 212 ASP A C 1
ATOM 1640 O O . ASP A 1 212 ? 10.178 0.233 0.679 1.00 70.81 212 ASP A O 1
ATOM 1644 N N . HIS A 1 213 ? 10.193 -1.777 1.688 1.00 72.88 213 HIS A N 1
ATOM 1645 C CA . HIS A 1 213 ? 11.314 -1.512 2.589 1.00 72.88 213 HIS A CA 1
ATOM 1646 C C . HIS A 1 213 ? 12.675 -1.879 1.985 1.00 72.88 213 HIS A C 1
ATOM 1648 O O . HIS A 1 213 ? 13.677 -1.784 2.679 1.00 72.88 213 HIS A O 1
ATOM 1654 N N . ILE A 1 214 ? 12.731 -2.329 0.730 1.00 75.12 214 ILE A N 1
ATOM 1655 C CA . ILE A 1 214 ? 13.989 -2.668 0.061 1.00 75.12 214 ILE A CA 1
ATOM 1656 C C . ILE A 1 214 ? 14.554 -1.418 -0.610 1.00 75.12 214 ILE A C 1
ATOM 1658 O O . ILE A 1 214 ? 13.913 -0.826 -1.479 1.00 75.12 214 ILE A O 1
ATOM 1662 N N . THR A 1 215 ? 15.773 -1.045 -0.227 1.00 69.75 215 THR A N 1
ATOM 1663 C CA . THR A 1 215 ? 16.513 0.079 -0.811 1.00 69.75 215 THR A CA 1
ATOM 1664 C C . THR A 1 215 ? 17.268 -0.323 -2.076 1.00 69.75 215 THR A C 1
ATOM 1666 O O . THR A 1 215 ? 17.334 0.466 -3.018 1.00 69.75 215 THR A O 1
ATOM 1669 N N . ASP A 1 216 ? 17.792 -1.552 -2.130 1.00 69.00 216 ASP A N 1
ATOM 1670 C CA . ASP A 1 216 ? 18.503 -2.094 -3.293 1.00 69.00 216 ASP A CA 1
ATOM 1671 C C . ASP A 1 216 ? 18.411 -3.630 -3.359 1.00 69.00 216 ASP A C 1
ATOM 1673 O O . ASP A 1 216 ? 18.240 -4.308 -2.343 1.00 69.00 216 ASP A O 1
ATOM 1677 N N . SER A 1 217 ? 18.544 -4.197 -4.559 1.00 76.81 217 SER A N 1
ATOM 1678 C CA . SER A 1 217 ? 18.595 -5.645 -4.776 1.00 76.81 217 SER A CA 1
ATOM 1679 C C . SER A 1 217 ? 19.581 -5.992 -5.887 1.00 76.81 217 SER A C 1
ATOM 1681 O O . SER A 1 217 ? 19.423 -5.527 -7.017 1.00 76.81 217 SER A O 1
ATOM 1683 N N . THR A 1 218 ? 20.558 -6.853 -5.605 1.00 78.38 218 THR A N 1
ATOM 1684 C CA . THR A 1 218 ? 21.600 -7.229 -6.574 1.00 78.38 218 THR A CA 1
ATOM 1685 C C . THR A 1 218 ? 21.726 -8.742 -6.708 1.00 78.38 218 THR A C 1
ATOM 1687 O O . THR A 1 218 ? 21.673 -9.477 -5.724 1.00 78.38 218 THR A O 1
ATOM 1690 N N . SER A 1 219 ? 21.897 -9.231 -7.938 1.00 86.31 219 SER A N 1
ATOM 1691 C CA . SER A 1 219 ? 22.233 -10.636 -8.185 1.00 86.31 219 SER A CA 1
ATOM 1692 C C . SER A 1 219 ? 23.740 -10.837 -8.046 1.00 86.31 219 SER A C 1
ATOM 1694 O O . SER A 1 219 ? 24.509 -10.166 -8.737 1.00 86.31 219 SER A O 1
ATOM 1696 N N . SER A 1 220 ? 24.166 -11.781 -7.215 1.00 88.31 220 SER A N 1
ATOM 1697 C CA . SER A 1 220 ? 25.563 -12.208 -7.126 1.00 88.31 220 SER A CA 1
ATOM 1698 C C . SER A 1 220 ? 25.656 -13.730 -7.173 1.00 88.31 220 SER A C 1
ATOM 1700 O O . SER A 1 220 ? 24.649 -14.427 -7.276 1.00 88.31 220 SER A O 1
ATOM 1702 N N . GLN A 1 221 ? 26.873 -14.257 -7.128 1.00 92.06 221 GLN A N 1
ATOM 1703 C CA . GLN A 1 221 ? 27.094 -15.664 -6.809 1.00 92.06 221 GLN A CA 1
ATOM 1704 C C . GLN A 1 221 ? 27.536 -15.766 -5.349 1.00 92.06 221 GLN A C 1
ATOM 1706 O O . GLN A 1 221 ? 28.112 -14.807 -4.824 1.00 92.06 221 GLN A O 1
ATOM 1711 N N . ASP A 1 222 ? 27.196 -16.867 -4.691 1.00 89.31 222 ASP A N 1
ATOM 1712 C CA . ASP A 1 222 ? 27.727 -17.213 -3.375 1.00 89.31 222 ASP A CA 1
ATOM 1713 C C . ASP A 1 222 ? 29.146 -17.814 -3.490 1.00 89.31 222 ASP A C 1
ATOM 1715 O O . ASP A 1 222 ? 29.703 -17.956 -4.584 1.00 89.31 222 ASP A O 1
ATOM 1719 N N . GLU A 1 223 ? 29.746 -18.185 -2.357 1.00 89.06 223 GLU A N 1
ATOM 1720 C CA . GLU A 1 223 ? 31.079 -18.811 -2.303 1.00 89.06 223 GLU A CA 1
ATOM 1721 C C . GLU A 1 223 ? 31.135 -20.195 -2.980 1.00 89.06 223 GLU A C 1
ATOM 1723 O O . GLU A 1 223 ? 32.216 -20.697 -3.291 1.00 89.06 223 GLU A O 1
ATOM 1728 N N . TYR A 1 224 ? 29.976 -20.800 -3.247 1.00 91.81 224 TYR A N 1
ATOM 1729 C CA . TYR A 1 224 ? 29.814 -22.089 -3.916 1.00 91.81 224 TYR A CA 1
ATOM 1730 C C . TYR A 1 224 ? 29.397 -21.943 -5.384 1.00 91.81 224 TYR A C 1
ATOM 1732 O O . TYR A 1 224 ? 29.005 -22.929 -6.016 1.00 91.81 224 TYR A O 1
ATOM 1740 N N . ASN A 1 225 ? 29.513 -20.735 -5.949 1.00 89.44 225 ASN A N 1
ATOM 1741 C CA . ASN A 1 225 ? 29.182 -20.432 -7.338 1.00 89.44 225 ASN A CA 1
ATOM 1742 C C . ASN A 1 225 ? 27.684 -20.650 -7.668 1.00 89.44 225 ASN A C 1
ATOM 1744 O O . ASN A 1 225 ? 27.317 -20.872 -8.828 1.00 89.44 225 ASN A O 1
ATOM 1748 N N . GLN A 1 226 ? 26.813 -20.596 -6.655 1.00 91.25 226 GLN A N 1
ATOM 1749 C CA . GLN A 1 226 ? 25.361 -20.640 -6.787 1.00 91.25 226 GLN A CA 1
ATOM 1750 C C . GLN A 1 226 ? 24.797 -19.219 -6.928 1.00 91.25 226 GLN A C 1
ATOM 1752 O O . GLN A 1 226 ? 25.231 -18.306 -6.224 1.00 91.25 226 GLN A O 1
ATOM 1757 N N . PRO A 1 227 ? 23.824 -18.991 -7.826 1.00 89.81 227 PRO A N 1
ATOM 1758 C CA . PRO A 1 227 ? 23.165 -17.696 -7.940 1.00 89.81 227 PRO A CA 1
ATOM 1759 C C . PRO A 1 227 ? 22.421 -17.323 -6.652 1.00 89.81 227 PRO A C 1
ATOM 1761 O O . PRO A 1 227 ? 21.594 -18.095 -6.169 1.00 89.81 227 PRO A O 1
ATOM 1764 N N . GLN A 1 228 ? 22.649 -16.110 -6.155 1.00 89.56 228 GLN A N 1
ATOM 1765 C CA . GLN A 1 228 ? 21.937 -15.538 -5.015 1.00 89.56 228 GLN A CA 1
ATOM 1766 C C . GLN A 1 228 ? 21.475 -14.106 -5.298 1.00 89.56 228 GLN A C 1
ATOM 1768 O O . GLN A 1 228 ? 22.010 -13.411 -6.166 1.00 89.56 228 GLN A O 1
ATOM 1773 N N . VAL A 1 229 ? 20.466 -13.660 -4.552 1.00 86.19 229 VAL A N 1
ATOM 1774 C CA . VAL A 1 229 ? 19.978 -12.278 -4.582 1.00 86.19 229 VAL A CA 1
ATOM 1775 C C . VAL A 1 229 ? 20.246 -11.655 -3.222 1.00 86.19 229 VAL A C 1
ATOM 1777 O O . VAL A 1 229 ? 19.716 -12.116 -2.213 1.00 86.19 229 VAL A O 1
ATOM 1780 N N . ASN A 1 230 ? 21.052 -10.600 -3.209 1.00 84.56 230 ASN A N 1
ATOM 1781 C CA . ASN A 1 230 ? 21.303 -9.793 -2.025 1.00 84.56 230 ASN A CA 1
ATOM 1782 C C . ASN A 1 230 ? 20.279 -8.667 -1.969 1.00 84.56 230 ASN A C 1
ATOM 1784 O O . ASN A 1 230 ? 19.992 -8.031 -2.984 1.00 84.56 230 ASN A O 1
ATOM 1788 N N . ILE A 1 231 ? 19.746 -8.421 -0.778 1.00 82.50 231 ILE A N 1
ATOM 1789 C CA . ILE A 1 231 ? 18.736 -7.397 -0.527 1.00 82.50 231 ILE A CA 1
ATOM 1790 C C . ILE A 1 231 ? 19.301 -6.423 0.501 1.00 82.50 231 ILE A C 1
ATOM 1792 O O . ILE A 1 231 ? 19.774 -6.845 1.556 1.00 82.50 231 ILE A O 1
ATOM 1796 N N . SER A 1 232 ? 19.228 -5.132 0.192 1.00 79.00 232 SER A N 1
ATOM 1797 C CA . SER A 1 232 ? 19.480 -4.048 1.137 1.00 79.00 232 SER A CA 1
ATOM 1798 C C . SER A 1 232 ? 18.147 -3.486 1.618 1.00 79.00 232 SER A C 1
ATOM 1800 O O . SER A 1 232 ? 17.247 -3.252 0.809 1.00 79.00 232 SER A O 1
ATOM 1802 N N . LEU A 1 233 ? 18.021 -3.296 2.931 1.00 78.31 233 LEU A N 1
ATOM 1803 C CA . LEU A 1 233 ? 16.865 -2.662 3.577 1.00 78.31 233 LEU A CA 1
ATOM 1804 C C . LEU A 1 233 ? 17.117 -1.171 3.841 1.00 78.31 233 LEU A C 1
ATOM 1806 O O . LEU A 1 233 ? 18.254 -0.712 3.581 1.00 78.31 233 LEU A O 1
#

Sequence (233 aa):
LAAIHADPMKLGLDLRGGVHFLMEVDMDTALGKLQEQNIDSLRSDLREKGIPYTTVRKENNYGLSITFRDSKARDEAIAYLTPRHRDLVISSQSGNQLRAVMTDARLSEAREYAVQQNINILRNRVNQLGVAEPVVQRQGADRIVVELPGIQDTARAKEILGATATLEFRLVNTNVDQAAAAAGRVPGDSEVKQTREGQPVVLYKRVILTGDHITDSTSSQDEYNQPQVNISL

InterPro domains:
  IPR022646 Protein-export membrane protein SecD/SecF/SecDF, conserved site [PF07549] (7-28)
  IPR022813 Protein-export membrane protein SecD/SecF, archaeal and bacterial [PTHR30081] (5-232)
  IPR048631 Protein translocase subunit SecDF, P1 domain, N-terminal [PF21760] (115-173)
  IPR054384 SecDF, P1 head subdomain [PF22599] (194-233)

Organism: NCBI:txid44276